Protein AF-A0A3Q0JD01-F1 (afdb_monomer_lite)

Organism: Diaphorina citri (NCBI:txid121845)

Secondary structure (DSSP, 8-state):
-EEEEEEEETTEEEEEEEEETTEEEEEE-SS---SSS---EEEEEEEETTTTEEEEEEEETTEEEEE--SSPPPGGGS--STT-----SS--TT---SS-PPPPP-S---S-EETTEEP-TTSSS-SS--SS---------EE-SS--B--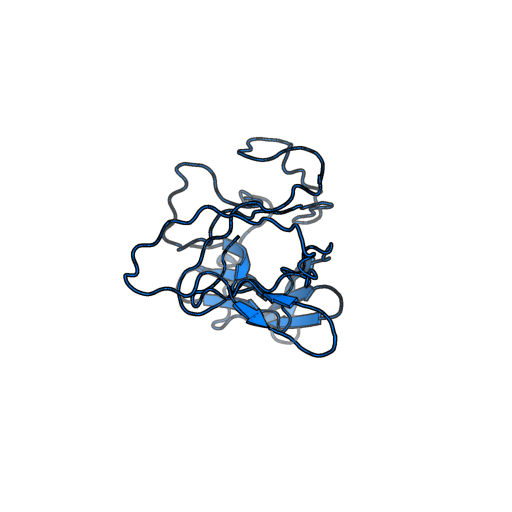------TT---------S-SS----EEE-SSSS-EEEB--SS-EE-

Radius of gyration: 21.25 Å; chains: 1; bounding box: 46×36×64 Å

Foldseek 3Di:
DWDWDWDQDPQWTKTKTFLDDQKIKIDIDPDGHPPQDDKDKDKDWDQDPVVRAIKIWIDIPPDIDIIGIPDGHDPNSHDDQVPDDDDDQDDDVPDDDPDDDDPGHDADDDQDDDPNDTDDQPPDDHDPDDPDGDPDDPQDKDFAAFDFDFDFFDADDPDDDDDHDDDDPDPDWQQWDWDDDPDGTGTTGDTGGHIDD

Sequence (197 aa):
DRYVSLVLQQGHVVFRISYGGDSSLEISTTGRYNTGNWTRLEATRYFDRKKKIERGLLKVEGESRDGAPNIPPSQDDIPDLLRAQYFLGGVSPGFTSPLSLPPSFLGCMANINVAQEAYSPTRGQYWGVQPGCSNKPLTIVGFSGDGYLELQSHTLKKKASFGFMFATHQEDALLMLSTLEGFGVSLCVTTSSRAYI

Structure (mmCIF, N/CA/C/O backbone):
data_AF-A0A3Q0JD01-F1
#
_entry.id   AF-A0A3Q0JD01-F1
#
loop_
_atom_site.group_PDB
_atom_site.id
_atom_site.type_symbol
_atom_site.label_atom_id
_atom_site.label_alt_id
_atom_site.label_comp_id
_atom_site.label_asym_id
_atom_site.label_entity_id
_atom_site.label_seq_id
_atom_site.pdbx_PDB_ins_code
_atom_site.Cartn_x
_atom_site.Cartn_y
_atom_site.Cartn_z
_atom_site.occupancy
_atom_site.B_iso_or_equiv
_atom_site.auth_seq_id
_atom_site.auth_comp_id
_atom_site.auth_asym_id
_atom_site.auth_atom_id
_atom_site.pdbx_PDB_model_num
ATOM 1 N N . ASP A 1 1 ? 6.012 -14.930 -14.708 1.00 79.88 1 ASP A N 1
ATOM 2 C CA . ASP A 1 1 ? 5.071 -13.862 -15.107 1.00 79.88 1 ASP A CA 1
ATOM 3 C C . ASP A 1 1 ? 5.624 -12.486 -14.809 1.00 79.88 1 ASP A C 1
ATOM 5 O O . ASP A 1 1 ? 6.460 -12.359 -13.925 1.00 79.88 1 ASP A O 1
ATOM 9 N N . ARG A 1 2 ? 5.182 -11.479 -15.567 1.00 90.25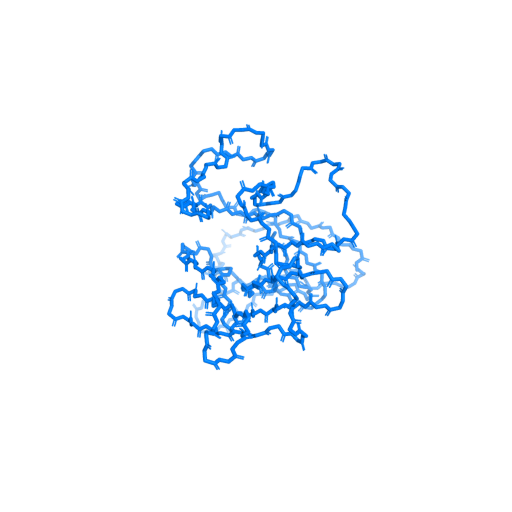 2 ARG A N 1
ATOM 10 C CA . ARG A 1 2 ? 5.605 -10.077 -15.440 1.00 90.25 2 ARG A CA 1
ATOM 11 C C . ARG A 1 2 ? 4.499 -9.285 -14.764 1.00 90.25 2 ARG A C 1
ATOM 13 O O . ARG A 1 2 ? 3.368 -9.308 -15.242 1.00 90.25 2 ARG A O 1
ATOM 20 N N . TYR A 1 3 ? 4.807 -8.600 -13.671 1.00 91.25 3 TYR A N 1
ATOM 21 C CA . TYR A 1 3 ? 3.815 -7.819 -12.936 1.00 91.25 3 TYR A CA 1
ATOM 22 C C . TYR A 1 3 ? 4.472 -6.750 -12.067 1.00 91.25 3 TYR A C 1
ATOM 24 O O . TYR A 1 3 ? 5.662 -6.806 -11.752 1.00 91.25 3 TYR A O 1
ATOM 32 N N . VAL A 1 4 ? 3.659 -5.785 -11.654 1.00 93.25 4 VAL A N 1
ATOM 33 C CA . VAL A 1 4 ? 4.009 -4.786 -10.649 1.00 93.25 4 VAL A CA 1
ATOM 34 C C . VAL A 1 4 ? 3.005 -4.909 -9.515 1.00 93.25 4 VAL A C 1
ATOM 36 O O . VAL A 1 4 ? 1.804 -4.987 -9.761 1.00 93.25 4 VAL A O 1
ATOM 39 N N . SER A 1 5 ? 3.488 -4.944 -8.279 1.00 93.00 5 SER A N 1
ATOM 40 C CA . SER A 1 5 ? 2.640 -5.027 -7.096 1.00 93.00 5 SER A CA 1
ATOM 41 C C . SER A 1 5 ? 3.091 -4.041 -6.037 1.00 93.00 5 SER A C 1
ATOM 43 O O . SER A 1 5 ? 4.284 -3.866 -5.790 1.00 93.00 5 SER A O 1
ATOM 45 N N . LEU A 1 6 ? 2.110 -3.449 -5.374 1.00 94.25 6 LEU A N 1
ATOM 46 C CA . LEU A 1 6 ? 2.299 -2.597 -4.221 1.00 94.25 6 LEU A CA 1
ATOM 47 C C . LEU A 1 6 ? 1.385 -3.122 -3.121 1.00 94.25 6 LEU A C 1
ATOM 49 O O . LEU A 1 6 ? 0.164 -3.103 -3.271 1.00 94.25 6 LEU A O 1
ATOM 53 N N . VAL A 1 7 ? 1.980 -3.654 -2.060 1.00 93.38 7 VAL A N 1
ATOM 54 C CA . VAL A 1 7 ? 1.251 -4.390 -1.025 1.00 93.38 7 VAL A CA 1
ATOM 55 C C . VAL A 1 7 ? 1.637 -3.913 0.363 1.00 93.38 7 VAL A C 1
ATOM 57 O O . VAL A 1 7 ? 2.714 -3.359 0.571 1.00 93.38 7 VAL A O 1
ATOM 60 N N . LEU A 1 8 ? 0.747 -4.151 1.321 1.00 91.44 8 LEU A N 1
ATOM 61 C CA . LEU A 1 8 ? 1.018 -3.946 2.733 1.00 91.44 8 LEU A CA 1
ATOM 62 C C . LEU A 1 8 ? 1.325 -5.306 3.364 1.00 91.44 8 LEU A C 1
ATOM 64 O O . LEU A 1 8 ? 0.455 -6.170 3.439 1.00 91.44 8 LEU A O 1
ATOM 68 N N . GLN A 1 9 ? 2.560 -5.504 3.812 1.00 89.56 9 GLN A N 1
ATOM 69 C CA . GLN A 1 9 ? 3.017 -6.749 4.419 1.00 89.56 9 GLN A CA 1
ATOM 70 C C . GLN A 1 9 ? 3.546 -6.461 5.820 1.00 89.56 9 GLN A C 1
ATOM 72 O O . GLN A 1 9 ? 4.522 -5.740 5.994 1.00 89.56 9 GLN A O 1
ATOM 77 N N . GLN A 1 10 ? 2.881 -7.012 6.841 1.00 84.44 10 GLN A N 1
ATOM 78 C CA . GLN A 1 10 ? 3.225 -6.773 8.254 1.00 84.44 10 GLN A CA 1
ATOM 79 C C . GLN A 1 10 ? 3.277 -5.272 8.617 1.00 84.44 10 GLN A C 1
ATOM 81 O O . GLN A 1 10 ? 4.088 -4.840 9.434 1.00 84.44 10 GLN A O 1
ATOM 86 N N . GLY A 1 11 ? 2.426 -4.466 7.976 1.00 87.75 11 GLY A N 1
ATOM 87 C CA . GLY A 1 11 ? 2.387 -3.011 8.132 1.00 87.75 11 GLY A CA 1
ATOM 88 C C . GLY A 1 11 ? 3.401 -2.243 7.280 1.00 87.75 11 GLY A C 1
ATOM 89 O O . GLY A 1 11 ? 3.270 -1.028 7.162 1.00 87.75 11 GLY A O 1
ATOM 90 N N . HIS A 1 12 ? 4.367 -2.915 6.655 1.00 93.56 12 HIS A N 1
ATOM 91 C CA . HIS A 1 12 ? 5.337 -2.299 5.752 1.00 93.56 12 HIS A CA 1
ATOM 92 C C . HIS A 1 12 ? 4.778 -2.217 4.335 1.00 93.56 12 HIS A C 1
ATOM 94 O O . HIS A 1 12 ? 4.104 -3.136 3.866 1.00 93.56 12 HIS A O 1
ATOM 100 N N . VAL A 1 13 ? 5.067 -1.122 3.643 1.00 95.75 13 VAL A N 1
ATOM 101 C CA . VAL A 1 13 ? 4.734 -0.978 2.228 1.00 95.75 13 VAL A CA 1
ATOM 102 C C . VAL A 1 13 ? 5.828 -1.663 1.420 1.00 95.75 13 VAL A C 1
ATOM 104 O O . VAL A 1 13 ? 6.998 -1.296 1.524 1.00 95.75 13 VAL A O 1
ATOM 107 N N . VAL A 1 14 ? 5.441 -2.636 0.600 1.00 96.12 14 VAL A N 1
ATOM 108 C CA . VAL A 1 14 ? 6.343 -3.409 -0.253 1.00 96.12 14 VAL A CA 1
ATOM 109 C C . VAL A 1 14 ? 6.000 -3.142 -1.711 1.00 96.12 14 VAL A C 1
ATOM 111 O O . VAL A 1 14 ? 4.910 -3.465 -2.186 1.00 96.12 14 VAL A O 1
ATOM 114 N N . PHE A 1 15 ? 6.948 -2.545 -2.425 1.00 97.19 15 PHE A N 1
ATOM 115 C CA . PHE A 1 15 ? 6.894 -2.333 -3.861 1.00 97.19 15 PHE A CA 1
ATOM 116 C C . PHE A 1 15 ? 7.732 -3.391 -4.569 1.00 97.19 15 PHE A C 1
ATOM 118 O O . PHE A 1 15 ? 8.932 -3.505 -4.321 1.00 97.19 15 PHE A O 1
ATOM 125 N N . ARG A 1 16 ? 7.108 -4.148 -5.470 1.00 95.44 16 ARG A N 1
ATOM 126 C CA . ARG A 1 16 ? 7.768 -5.216 -6.215 1.00 95.44 16 ARG A CA 1
ATOM 127 C C . ARG A 1 16 ? 7.474 -5.124 -7.703 1.00 95.44 16 ARG A C 1
ATOM 129 O O . ARG A 1 16 ? 6.341 -4.890 -8.118 1.00 95.44 16 ARG A O 1
ATOM 136 N N . ILE A 1 17 ? 8.507 -5.369 -8.496 1.00 95.19 17 ILE A N 1
ATOM 137 C CA . ILE A 1 17 ? 8.428 -5.555 -9.941 1.00 95.19 17 ILE A CA 1
ATOM 138 C C . ILE A 1 17 ? 8.997 -6.938 -10.237 1.00 95.19 17 ILE A C 1
ATOM 140 O O . ILE A 1 17 ? 10.148 -7.216 -9.903 1.00 95.19 17 ILE A O 1
ATOM 144 N N . SER A 1 18 ? 8.202 -7.809 -10.849 1.00 93.62 18 SER A N 1
ATOM 145 C CA . SER A 1 18 ? 8.700 -9.055 -11.424 1.00 93.62 18 SER A CA 1
ATOM 146 C C . SER A 1 18 ? 8.868 -8.875 -12.923 1.00 93.62 18 SER A C 1
ATOM 148 O O . SER A 1 18 ? 7.925 -8.491 -13.619 1.00 93.62 18 SER A O 1
ATOM 150 N N . TYR A 1 19 ? 10.072 -9.168 -13.401 1.00 94.38 19 TYR A N 1
ATOM 151 C CA . TYR A 1 19 ? 10.432 -9.119 -14.815 1.00 94.38 19 TYR A CA 1
ATOM 152 C C . TYR A 1 19 ? 10.253 -10.491 -15.494 1.00 94.38 19 TYR A C 1
ATOM 154 O O . TYR A 1 19 ? 10.476 -10.631 -16.689 1.00 94.38 19 TYR A O 1
ATOM 162 N N . GLY A 1 20 ? 9.776 -11.503 -14.759 1.00 90.19 20 GLY A N 1
ATOM 163 C CA . GLY A 1 20 ? 9.718 -12.892 -15.213 1.00 90.19 20 GLY A CA 1
ATOM 164 C C . GLY A 1 20 ? 10.964 -13.696 -14.824 1.00 90.19 20 GLY A C 1
ATOM 165 O O . GLY A 1 20 ? 12.017 -13.140 -14.512 1.00 90.19 20 GLY A O 1
ATOM 166 N N . GLY A 1 21 ? 10.819 -15.026 -14.799 1.00 88.38 21 GLY A N 1
ATOM 167 C CA . GLY A 1 21 ? 11.855 -15.928 -14.286 1.00 88.38 21 GLY A CA 1
ATOM 168 C C . GLY A 1 21 ? 12.283 -15.551 -12.864 1.00 88.38 21 GLY A C 1
ATOM 169 O O . GLY A 1 21 ? 11.435 -15.255 -12.020 1.00 88.38 21 GLY A O 1
ATOM 170 N N . ASP A 1 22 ? 13.596 -15.503 -12.641 1.00 91.06 22 ASP A N 1
ATOM 171 C CA . ASP A 1 22 ? 14.205 -15.154 -11.351 1.00 91.06 22 ASP A CA 1
ATOM 172 C C . ASP A 1 22 ? 14.518 -13.652 -11.202 1.00 91.06 22 ASP A C 1
ATOM 174 O O . ASP A 1 22 ? 15.002 -13.220 -10.153 1.00 91.06 22 ASP A O 1
ATOM 178 N N . SER A 1 23 ? 14.248 -12.834 -12.230 1.00 95.00 23 SER A N 1
ATOM 179 C CA . SER A 1 23 ? 14.520 -11.393 -12.193 1.00 95.00 23 SER A CA 1
ATOM 180 C C . SER A 1 23 ? 13.384 -10.627 -11.511 1.00 95.00 23 SER A C 1
ATOM 182 O O . SER A 1 23 ? 12.215 -10.652 -11.918 1.00 95.00 23 SER A O 1
ATOM 184 N N . SER A 1 24 ? 13.731 -9.908 -10.447 1.00 95.31 24 SER A N 1
ATOM 185 C CA . SER A 1 24 ? 12.804 -9.061 -9.706 1.00 95.31 24 SER A CA 1
ATOM 186 C C . SER A 1 24 ? 13.503 -7.916 -8.981 1.00 95.31 24 SER A C 1
ATOM 188 O O . SER A 1 24 ? 14.688 -7.969 -8.657 1.00 95.31 24 SER A O 1
ATOM 190 N N . LEU A 1 25 ?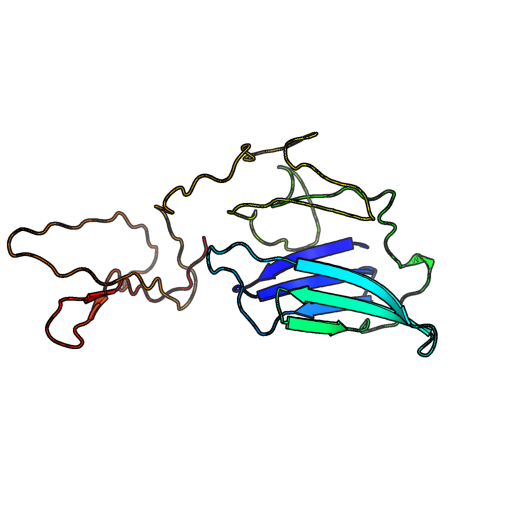 12.738 -6.862 -8.723 1.00 96.25 25 LEU A N 1
ATOM 191 C CA . LEU A 1 25 ? 13.094 -5.756 -7.847 1.00 96.25 25 LEU A CA 1
ATOM 192 C C . LEU A 1 25 ? 12.080 -5.717 -6.709 1.00 96.25 25 LEU A C 1
ATOM 194 O O . LEU A 1 25 ? 10.880 -5.749 -6.970 1.00 96.25 25 LEU A O 1
ATOM 198 N N . GLU A 1 26 ? 12.552 -5.601 -5.473 1.00 96.62 26 GLU A N 1
ATOM 199 C CA . GLU A 1 26 ? 11.707 -5.458 -4.288 1.00 96.62 26 GLU A CA 1
ATOM 200 C C . GLU A 1 26 ? 12.262 -4.352 -3.384 1.00 96.62 26 GLU A C 1
ATOM 202 O O . GLU A 1 26 ? 13.463 -4.292 -3.117 1.00 96.62 26 GLU A O 1
ATOM 207 N N . ILE A 1 27 ? 11.392 -3.443 -2.948 1.00 97.94 27 ILE A N 1
ATOM 208 C CA . ILE A 1 27 ? 11.711 -2.335 -2.048 1.00 97.94 27 ILE A CA 1
ATOM 209 C C . ILE A 1 27 ? 10.654 -2.321 -0.948 1.00 97.94 27 ILE A C 1
ATOM 211 O O . ILE A 1 27 ? 9.471 -2.148 -1.233 1.00 97.94 27 ILE A O 1
ATOM 215 N N . SER A 1 28 ? 11.080 -2.477 0.304 1.00 97.62 28 SER A N 1
ATOM 216 C CA . SER A 1 28 ? 10.207 -2.406 1.480 1.00 97.62 28 SER A CA 1
ATOM 217 C C . SER A 1 28 ? 10.536 -1.186 2.324 1.00 97.62 28 SER A C 1
ATOM 219 O O . SER A 1 28 ? 11.712 -0.863 2.508 1.00 97.62 28 SER A O 1
ATOM 221 N N . THR A 1 29 ? 9.514 -0.546 2.886 1.00 97.38 29 THR A N 1
ATOM 222 C CA . THR A 1 29 ? 9.704 0.479 3.916 1.00 97.38 29 THR A CA 1
ATOM 223 C C . THR A 1 29 ? 10.269 -0.111 5.201 1.00 97.38 29 THR A C 1
ATOM 225 O O . THR A 1 29 ? 10.045 -1.276 5.538 1.00 97.38 29 THR A O 1
ATOM 228 N N . THR A 1 30 ? 10.979 0.726 5.945 1.00 96.19 30 THR A N 1
ATOM 229 C CA . THR A 1 30 ? 11.408 0.461 7.321 1.00 96.19 30 THR A CA 1
ATOM 230 C C . THR A 1 30 ? 10.297 0.795 8.306 1.00 96.19 30 THR A C 1
ATOM 232 O O . THR A 1 30 ? 10.097 0.057 9.268 1.00 96.19 30 THR A O 1
ATOM 235 N N . GLY A 1 31 ? 9.534 1.860 8.039 1.00 93.19 31 GLY A N 1
ATOM 236 C CA . GLY A 1 31 ? 8.361 2.225 8.821 1.00 93.19 31 GLY A CA 1
ATOM 237 C C . GLY A 1 31 ? 7.151 1.335 8.533 1.00 93.19 31 GLY A C 1
ATOM 238 O O . GLY A 1 31 ? 7.039 0.724 7.462 1.00 93.19 31 GLY A O 1
ATOM 239 N N . ARG A 1 32 ? 6.226 1.298 9.499 1.00 91.75 32 ARG A N 1
ATOM 240 C CA . ARG A 1 32 ? 4.891 0.711 9.345 1.00 91.75 32 ARG A CA 1
ATOM 241 C C . ARG A 1 32 ? 3.857 1.810 9.119 1.00 91.75 32 ARG A C 1
ATOM 243 O O . ARG A 1 32 ? 3.886 2.828 9.804 1.00 91.75 32 ARG A O 1
ATOM 250 N N . TYR A 1 33 ? 2.932 1.581 8.191 1.00 90.94 33 TYR A N 1
ATOM 251 C CA . TYR A 1 33 ? 1.968 2.582 7.716 1.00 90.94 33 TYR A CA 1
ATOM 252 C C . TYR A 1 33 ? 0.502 2.149 7.860 1.00 90.94 33 TYR A C 1
ATOM 254 O O . TYR A 1 33 ? -0.406 2.843 7.415 1.00 90.94 33 TYR A O 1
ATOM 262 N N . ASN A 1 34 ? 0.233 1.038 8.547 1.00 88.62 34 ASN A N 1
ATOM 263 C CA . ASN A 1 34 ? -1.115 0.601 8.927 1.00 88.62 34 ASN A CA 1
ATOM 264 C C . ASN A 1 34 ? -1.651 1.354 10.164 1.00 88.62 34 ASN A C 1
ATOM 266 O O . ASN A 1 34 ? -2.171 0.743 11.092 1.00 88.62 34 ASN A O 1
ATOM 270 N N . THR A 1 35 ? -1.489 2.678 10.201 1.00 84.94 35 THR A N 1
ATOM 271 C CA . THR A 1 35 ? -1.778 3.519 11.381 1.00 84.94 35 THR A CA 1
ATOM 272 C C . THR A 1 35 ? -3.212 4.052 11.426 1.00 84.94 35 THR A C 1
ATOM 274 O O . THR A 1 35 ? -3.611 4.655 12.416 1.00 84.94 35 THR A O 1
ATOM 277 N N . GLY A 1 36 ? -3.982 3.872 10.349 1.00 83.75 36 GLY A N 1
ATOM 278 C CA . GLY A 1 36 ? -5.315 4.464 10.183 1.00 83.75 36 GLY A CA 1
ATOM 279 C C . GLY A 1 36 ? -5.301 5.918 9.695 1.00 83.75 36 GLY A C 1
ATOM 280 O O . GLY A 1 36 ? -6.351 6.444 9.333 1.00 83.75 36 GLY A O 1
ATOM 281 N N . ASN A 1 37 ? -4.129 6.556 9.621 1.00 88.25 37 ASN A N 1
ATOM 282 C CA . ASN A 1 37 ? -3.974 7.881 9.029 1.00 88.25 37 ASN A CA 1
ATOM 283 C C . ASN A 1 37 ? -3.808 7.798 7.506 1.00 88.25 37 ASN A C 1
ATOM 285 O O . ASN A 1 37 ? -3.260 6.831 6.969 1.00 88.25 37 ASN A O 1
ATOM 289 N N . TRP A 1 38 ? -4.230 8.855 6.808 1.00 90.88 38 TRP A N 1
ATOM 290 C CA . TRP A 1 38 ? -3.935 9.008 5.385 1.00 90.88 38 TRP A CA 1
ATOM 291 C C . TRP A 1 38 ? -2.424 9.026 5.163 1.00 90.88 38 TRP A C 1
ATOM 293 O O . TRP A 1 38 ? -1.720 9.825 5.771 1.00 90.88 38 TRP A O 1
ATOM 303 N N . THR A 1 39 ? -1.960 8.136 4.288 1.00 93.81 39 THR A N 1
ATOM 304 C CA . THR A 1 39 ? -0.549 7.984 3.928 1.00 93.81 39 THR A CA 1
ATOM 305 C C . THR A 1 39 ? -0.403 8.178 2.423 1.00 93.81 39 THR A C 1
ATOM 307 O O . THR A 1 39 ? -1.046 7.482 1.632 1.00 93.81 39 THR A O 1
ATOM 310 N N . ARG A 1 40 ? 0.436 9.126 2.013 1.00 95.88 40 ARG A N 1
ATOM 311 C CA . ARG A 1 40 ? 0.811 9.383 0.627 1.00 95.88 40 ARG A CA 1
ATOM 312 C C . ARG A 1 40 ? 1.950 8.457 0.220 1.00 95.88 40 ARG A C 1
ATOM 314 O O . ARG A 1 40 ? 3.005 8.417 0.851 1.00 95.88 40 ARG A O 1
ATOM 321 N N . LEU A 1 41 ? 1.735 7.769 -0.894 1.00 95.50 41 LEU A N 1
ATOM 322 C CA . LEU A 1 41 ? 2.653 6.789 -1.449 1.00 95.50 41 LEU A CA 1
ATOM 323 C C . LEU A 1 41 ? 2.925 7.107 -2.920 1.00 95.50 41 LEU A C 1
ATOM 325 O O . LEU A 1 41 ? 2.000 7.368 -3.687 1.00 95.50 41 LEU A O 1
ATOM 329 N N . GLU A 1 42 ? 4.195 7.062 -3.308 1.00 96.75 42 GLU A N 1
ATOM 330 C CA . GLU A 1 42 ? 4.648 7.142 -4.696 1.00 96.75 42 GLU A CA 1
ATOM 331 C C . GLU A 1 42 ? 5.615 5.985 -4.979 1.00 96.75 42 GLU A C 1
ATOM 333 O O . GLU A 1 42 ? 6.627 5.829 -4.296 1.00 96.75 42 GLU A O 1
ATOM 338 N N . ALA A 1 43 ? 5.302 5.167 -5.982 1.00 96.56 43 ALA A N 1
ATOM 339 C CA . ALA A 1 43 ? 6.161 4.085 -6.443 1.00 96.56 43 ALA A CA 1
ATOM 340 C C . ALA A 1 43 ? 6.482 4.303 -7.921 1.00 96.56 43 ALA A C 1
ATOM 342 O O . ALA A 1 43 ? 5.589 4.325 -8.769 1.00 96.56 43 ALA A O 1
ATOM 343 N N . THR A 1 44 ? 7.765 4.466 -8.221 1.00 95.12 44 THR A N 1
ATOM 344 C CA . THR A 1 44 ? 8.243 4.858 -9.545 1.00 95.12 44 THR A CA 1
ATOM 345 C C . THR A 1 44 ? 9.326 3.895 -10.000 1.00 95.12 44 THR A C 1
ATOM 347 O O . THR A 1 44 ? 10.196 3.509 -9.222 1.00 95.12 44 THR A O 1
ATOM 350 N N . ARG A 1 45 ? 9.306 3.528 -11.281 1.00 93.00 45 ARG A N 1
ATOM 351 C CA . ARG A 1 45 ? 10.440 2.880 -11.949 1.00 93.00 45 ARG A CA 1
ATOM 352 C C . ARG A 1 45 ? 11.117 3.862 -12.894 1.00 93.00 45 ARG A C 1
ATOM 354 O O . ARG A 1 45 ? 10.443 4.723 -13.460 1.00 93.00 45 ARG A O 1
ATOM 361 N N . TYR A 1 46 ? 12.422 3.734 -13.072 1.00 92.88 46 TYR A N 1
ATOM 362 C CA . TYR A 1 46 ? 13.183 4.573 -13.986 1.00 92.88 46 TYR A CA 1
ATOM 363 C C . TYR A 1 46 ? 14.470 3.885 -14.443 1.00 92.88 46 TYR A C 1
ATOM 365 O O . TYR A 1 46 ? 15.129 3.186 -13.674 1.00 92.88 46 TYR A O 1
ATOM 373 N N . PHE A 1 47 ? 14.884 4.177 -15.674 1.00 92.50 47 PHE A N 1
ATOM 374 C CA . PHE A 1 47 ? 16.154 3.704 -16.209 1.00 92.50 47 PHE A CA 1
ATOM 375 C C . PHE A 1 47 ? 17.314 4.608 -15.765 1.00 92.50 47 PHE A C 1
ATOM 377 O O . PHE A 1 47 ? 17.397 5.782 -16.147 1.00 92.50 47 PHE A O 1
ATOM 384 N N . ASP A 1 48 ? 18.249 4.071 -14.982 1.00 92.44 48 ASP A N 1
ATOM 385 C CA . ASP A 1 48 ? 19.479 4.767 -14.606 1.00 92.44 48 ASP A CA 1
ATOM 386 C C . ASP A 1 48 ? 20.476 4.700 -15.767 1.00 92.44 48 ASP A C 1
ATOM 388 O O . ASP A 1 48 ? 21.197 3.719 -15.946 1.00 92.44 48 ASP A O 1
ATOM 392 N N . ARG A 1 49 ? 20.543 5.775 -16.561 1.00 91.00 49 ARG A N 1
ATOM 393 C CA . ARG A 1 49 ? 21.425 5.859 -17.739 1.00 91.00 49 ARG A CA 1
ATOM 394 C C . ARG A 1 49 ? 22.909 5.689 -17.413 1.00 91.00 49 ARG A C 1
ATOM 396 O O . ARG A 1 49 ? 23.656 5.235 -18.276 1.00 91.00 49 ARG A O 1
ATOM 403 N N . LYS A 1 50 ? 23.351 6.061 -16.204 1.00 91.38 50 LYS A N 1
ATOM 404 C CA . LYS A 1 50 ? 24.764 5.946 -15.807 1.00 91.38 50 LYS A CA 1
ATOM 405 C C . LYS A 1 50 ? 25.119 4.495 -15.518 1.00 91.38 50 LYS A C 1
ATOM 407 O O . LYS A 1 50 ? 26.159 4.021 -15.961 1.00 91.38 50 LYS A O 1
ATOM 412 N N . LYS A 1 51 ? 24.241 3.796 -14.796 1.00 88.75 51 LYS A N 1
ATOM 413 C CA . LYS A 1 51 ? 24.416 2.381 -14.439 1.00 88.75 51 LYS A CA 1
ATOM 414 C C . LYS A 1 51 ? 23.897 1.413 -15.506 1.00 88.75 51 LYS A C 1
ATOM 416 O O . LYS A 1 51 ? 24.157 0.221 -15.401 1.00 88.75 51 LYS A O 1
ATOM 421 N N . LYS A 1 52 ? 23.194 1.928 -16.521 1.00 89.25 52 LYS A N 1
ATOM 422 C CA . LYS A 1 52 ? 22.532 1.175 -17.597 1.00 89.25 52 LYS A CA 1
ATOM 423 C C . LYS A 1 52 ? 21.626 0.062 -17.057 1.00 89.25 52 LYS A C 1
ATOM 425 O O . LYS A 1 52 ? 21.647 -1.054 -17.562 1.00 89.25 52 LYS A O 1
ATOM 430 N N . ILE A 1 53 ? 20.861 0.369 -16.011 1.00 91.06 53 ILE A N 1
ATOM 431 C CA . ILE A 1 53 ? 19.987 -0.595 -15.339 1.00 91.06 53 ILE A CA 1
ATOM 432 C C . ILE A 1 53 ? 18.656 0.058 -14.969 1.00 91.06 53 ILE A C 1
ATOM 434 O O . ILE A 1 53 ? 18.613 1.234 -14.601 1.00 91.06 53 ILE A O 1
ATOM 438 N N . GLU A 1 54 ? 17.576 -0.714 -15.050 1.00 92.25 54 GLU A N 1
ATOM 439 C CA . GLU A 1 54 ? 16.287 -0.339 -14.470 1.00 92.25 54 GLU A CA 1
ATOM 440 C C . GLU A 1 54 ? 16.388 -0.236 -12.950 1.00 92.25 54 GLU A C 1
ATOM 442 O O . GLU A 1 54 ? 17.075 -1.025 -12.300 1.00 92.25 54 GLU A O 1
ATOM 447 N N . ARG A 1 55 ? 15.714 0.751 -12.367 1.00 95.19 55 ARG A N 1
ATOM 448 C CA . ARG A 1 55 ? 15.689 0.992 -10.923 1.00 95.19 55 ARG A CA 1
ATOM 449 C C . ARG A 1 55 ? 14.284 1.340 -10.465 1.00 95.19 55 ARG A C 1
ATOM 451 O O . ARG A 1 55 ? 13.441 1.782 -11.240 1.00 95.19 55 ARG A O 1
ATOM 458 N N . GLY A 1 56 ? 14.048 1.136 -9.179 1.00 96.56 56 GLY A N 1
ATOM 459 C CA . GLY A 1 56 ? 12.803 1.471 -8.503 1.00 96.56 56 GLY A CA 1
ATOM 460 C C . GLY A 1 56 ? 13.047 2.512 -7.422 1.00 96.56 56 GLY A C 1
ATOM 461 O O . GLY A 1 56 ? 14.135 2.577 -6.850 1.00 96.56 56 GLY A O 1
ATOM 462 N N . LEU A 1 57 ? 12.026 3.307 -7.140 1.00 97.50 57 LEU A N 1
ATOM 463 C CA . LEU A 1 57 ? 11.989 4.289 -6.070 1.00 97.50 57 LEU A CA 1
ATOM 464 C C . LEU A 1 57 ? 10.631 4.194 -5.380 1.00 97.50 57 LEU A C 1
ATOM 466 O O . LEU A 1 57 ? 9.598 4.367 -6.024 1.00 97.50 57 LEU A O 1
ATOM 470 N N . LEU A 1 58 ? 10.648 3.932 -4.079 1.00 98.19 58 LEU A N 1
ATOM 471 C CA . LEU A 1 58 ? 9.473 3.953 -3.221 1.00 98.19 58 LEU A CA 1
ATOM 472 C C . LEU A 1 58 ? 9.586 5.142 -2.271 1.00 98.19 58 LEU A C 1
ATOM 474 O O . LEU A 1 58 ? 10.563 5.247 -1.528 1.00 98.19 58 LEU A O 1
ATOM 478 N N . LYS A 1 59 ? 8.584 6.019 -2.286 1.00 97.88 59 LYS A N 1
ATOM 479 C CA . LYS A 1 59 ? 8.430 7.106 -1.322 1.00 97.88 59 LYS A CA 1
ATOM 480 C C . LYS A 1 59 ? 7.135 6.926 -0.553 1.00 97.88 59 LYS A C 1
ATOM 482 O O . LYS A 1 59 ? 6.073 6.785 -1.160 1.00 97.88 59 LYS A O 1
ATOM 487 N N . VAL A 1 60 ? 7.225 6.958 0.768 1.00 97.06 60 VAL A N 1
ATOM 488 C CA . VAL A 1 60 ? 6.070 6.885 1.662 1.00 97.06 60 VAL A CA 1
ATOM 489 C C . VAL A 1 60 ? 6.237 7.959 2.725 1.00 97.06 60 VAL A C 1
ATOM 491 O O . VAL A 1 60 ? 7.110 7.862 3.588 1.00 97.06 60 VAL A O 1
ATOM 494 N N . GLU A 1 61 ? 5.418 9.006 2.641 1.00 93.31 61 GLU A N 1
ATOM 495 C CA . GLU A 1 61 ? 5.570 10.218 3.456 1.00 93.31 61 GLU A CA 1
ATOM 496 C C . GLU A 1 61 ? 6.992 10.811 3.368 1.00 93.31 61 GLU A C 1
ATOM 498 O O . GLU A 1 61 ? 7.390 11.316 2.317 1.00 93.31 61 GLU A O 1
ATOM 503 N N . GLY A 1 62 ? 7.760 10.756 4.462 1.00 90.56 62 GLY A N 1
ATOM 504 C CA . GLY A 1 62 ? 9.150 11.212 4.537 1.00 90.56 62 GLY A CA 1
ATOM 505 C C . GLY A 1 62 ? 10.195 10.122 4.278 1.00 90.56 62 GLY A C 1
ATOM 506 O O . GLY A 1 62 ? 11.386 10.426 4.238 1.00 90.56 62 GLY A O 1
ATOM 507 N N . GLU A 1 63 ? 9.787 8.861 4.110 1.00 96.00 63 GLU A N 1
ATOM 508 C CA . GLU A 1 63 ? 10.696 7.760 3.787 1.00 96.00 63 GLU A CA 1
ATOM 509 C C . GLU A 1 63 ? 10.881 7.660 2.268 1.00 96.00 63 GLU A C 1
ATOM 511 O O . GLU A 1 63 ? 9.909 7.659 1.515 1.00 96.00 63 GLU A O 1
ATOM 516 N N . SER A 1 64 ? 12.129 7.549 1.807 1.00 97.50 64 SER A N 1
ATOM 517 C CA . SER A 1 64 ? 12.469 7.353 0.395 1.00 97.50 64 SER A CA 1
ATOM 518 C C . SER A 1 64 ? 13.520 6.258 0.267 1.00 97.50 64 SER A C 1
ATOM 520 O O . SER A 1 64 ? 14.586 6.353 0.875 1.00 97.50 64 SER A O 1
ATOM 522 N N . ARG A 1 65 ? 13.241 5.235 -0.543 1.00 97.69 65 ARG A N 1
ATOM 523 C CA . ARG A 1 65 ? 14.139 4.096 -0.768 1.00 97.69 65 ARG A CA 1
ATOM 524 C C . ARG A 1 65 ? 14.261 3.767 -2.244 1.00 97.69 65 ARG A C 1
ATOM 526 O O . ARG A 1 65 ? 13.253 3.590 -2.926 1.00 97.69 65 ARG A O 1
ATOM 533 N N . ASP A 1 66 ? 15.492 3.640 -2.722 1.00 96.12 66 ASP A N 1
ATOM 534 C CA . ASP A 1 66 ? 15.792 3.152 -4.061 1.00 96.12 66 ASP A CA 1
ATOM 535 C C . ASP A 1 66 ? 16.181 1.670 -4.051 1.00 96.12 66 ASP A C 1
ATOM 537 O O . ASP A 1 66 ? 16.698 1.135 -3.071 1.00 96.12 66 ASP A O 1
ATOM 541 N N . GLY A 1 67 ? 15.930 0.999 -5.170 1.00 95.38 67 GLY A N 1
ATOM 542 C CA . GLY A 1 67 ? 16.255 -0.407 -5.370 1.00 95.38 67 GLY A CA 1
ATOM 543 C C . GLY A 1 67 ? 16.717 -0.674 -6.793 1.00 95.38 67 GLY A C 1
ATOM 544 O O . GLY A 1 67 ? 16.471 0.111 -7.713 1.00 95.38 67 GLY A O 1
ATOM 545 N N . ALA A 1 68 ? 17.411 -1.790 -6.970 1.00 96.00 68 ALA A N 1
ATOM 546 C CA . ALA A 1 68 ? 17.780 -2.324 -8.272 1.00 96.00 68 ALA A CA 1
ATOM 547 C C . ALA A 1 68 ? 17.305 -3.784 -8.368 1.00 96.00 68 ALA A C 1
ATOM 549 O O . ALA A 1 68 ? 17.144 -4.432 -7.331 1.00 96.00 68 ALA A O 1
ATOM 550 N N . PRO A 1 69 ? 17.064 -4.299 -9.581 1.00 96.19 69 PRO A N 1
ATOM 551 C CA . PRO A 1 69 ? 16.780 -5.707 -9.794 1.00 96.19 69 PRO A CA 1
ATOM 552 C C . PRO A 1 69 ? 17.931 -6.582 -9.293 1.00 96.19 69 PRO A C 1
ATOM 554 O O . PRO A 1 69 ? 19.097 -6.203 -9.415 1.00 96.19 69 PRO A O 1
ATOM 557 N N . ASN A 1 70 ? 17.611 -7.768 -8.779 1.00 94.88 70 ASN A N 1
ATOM 558 C CA . ASN A 1 70 ? 18.608 -8.787 -8.437 1.00 94.88 70 ASN A CA 1
ATOM 559 C C . ASN A 1 70 ? 19.392 -9.270 -9.674 1.00 94.88 70 ASN A C 1
ATOM 561 O O . ASN A 1 70 ? 20.582 -9.559 -9.586 1.00 94.88 70 ASN A O 1
ATOM 565 N N . ILE A 1 71 ? 18.725 -9.321 -10.827 1.00 94.25 71 ILE A N 1
ATOM 566 C C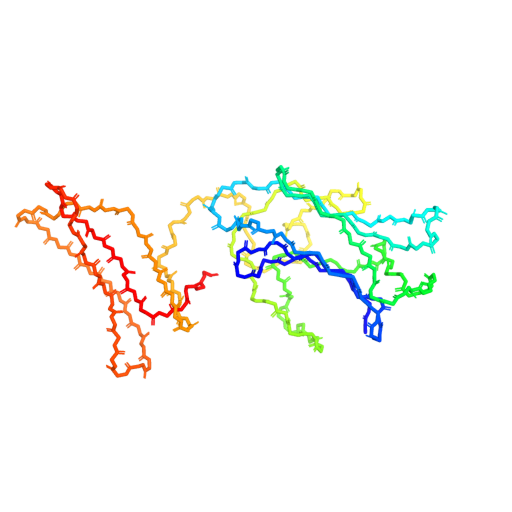A . ILE A 1 71 ? 19.271 -9.673 -12.136 1.00 94.25 71 ILE A CA 1
ATOM 567 C C . ILE A 1 71 ? 18.797 -8.597 -13.120 1.00 94.25 71 ILE A C 1
ATOM 569 O O . ILE A 1 71 ? 17.583 -8.386 -13.210 1.00 94.25 71 ILE A O 1
ATOM 573 N N . PRO A 1 72 ? 19.696 -7.909 -13.852 1.00 92.62 72 PRO A N 1
ATOM 574 C CA . PRO A 1 72 ? 19.305 -6.895 -14.828 1.00 92.62 72 PRO A CA 1
ATOM 575 C C . PRO A 1 72 ? 18.345 -7.470 -15.886 1.00 92.62 72 PRO A C 1
ATOM 577 O O . PRO A 1 72 ? 18.720 -8.424 -16.569 1.00 92.62 72 PRO A O 1
ATOM 580 N N . PRO A 1 73 ? 17.125 -6.922 -16.029 1.00 92.50 73 PRO A N 1
ATOM 581 C CA . PRO A 1 73 ? 16.171 -7.386 -17.029 1.00 92.50 73 PRO A CA 1
ATOM 582 C C . PRO A 1 73 ? 16.559 -6.904 -18.431 1.00 92.50 73 PRO A C 1
ATOM 584 O O . PRO A 1 73 ? 17.190 -5.852 -18.586 1.00 92.50 73 PRO A O 1
ATOM 587 N N . SER A 1 74 ? 16.144 -7.642 -19.461 1.00 90.81 74 SER A N 1
ATOM 588 C CA . SER A 1 74 ? 16.158 -7.136 -20.834 1.00 90.81 74 SER A CA 1
ATOM 589 C C . SER A 1 74 ? 15.004 -6.152 -21.059 1.00 90.81 74 SER A C 1
ATOM 591 O O . SER A 1 74 ? 14.087 -6.043 -20.244 1.00 90.81 74 SER A O 1
ATOM 593 N N . GLN A 1 75 ? 15.028 -5.421 -22.176 1.00 87.62 75 GLN A N 1
ATOM 594 C CA . GLN A 1 75 ? 13.973 -4.455 -22.493 1.00 87.62 75 GLN A CA 1
ATOM 595 C C . GLN A 1 75 ? 12.591 -5.117 -22.633 1.00 87.62 75 GLN A C 1
ATOM 597 O O . GLN A 1 75 ? 11.596 -4.531 -22.212 1.00 87.62 75 GLN A O 1
ATOM 602 N N . ASP A 1 76 ? 12.534 -6.342 -23.160 1.00 90.06 76 ASP A N 1
ATOM 603 C CA . ASP A 1 76 ? 11.281 -7.079 -23.363 1.00 90.06 76 ASP A CA 1
ATOM 604 C C . ASP A 1 76 ? 10.717 -7.657 -22.053 1.00 90.06 76 ASP A C 1
ATOM 606 O O . ASP A 1 76 ? 9.522 -7.953 -21.951 1.00 90.06 76 ASP A O 1
ATOM 610 N N . ASP A 1 77 ? 11.550 -7.774 -21.019 1.00 91.69 77 ASP A N 1
ATOM 611 C CA . ASP A 1 77 ? 11.138 -8.247 -19.695 1.00 91.69 77 ASP A CA 1
ATOM 612 C C . ASP A 1 77 ? 10.422 -7.153 -18.884 1.00 91.69 77 ASP A C 1
ATOM 614 O O . ASP A 1 77 ? 9.712 -7.440 -17.916 1.00 91.69 77 ASP A O 1
ATOM 618 N N . ILE A 1 78 ? 10.575 -5.884 -19.279 1.00 91.12 78 ILE A N 1
ATOM 619 C CA . ILE A 1 78 ? 9.985 -4.731 -18.595 1.00 91.12 78 ILE A CA 1
ATOM 620 C C . ILE A 1 78 ? 8.455 -4.748 -18.782 1.00 91.12 78 ILE A C 1
ATOM 622 O O . ILE A 1 78 ? 7.976 -4.651 -19.912 1.00 91.12 78 ILE A O 1
ATOM 626 N N . PRO A 1 79 ? 7.648 -4.804 -17.699 1.00 90.94 79 PRO A N 1
ATOM 627 C CA . PRO A 1 79 ? 6.190 -4.823 -17.826 1.00 90.94 79 PRO A CA 1
ATOM 628 C C . PRO A 1 79 ? 5.652 -3.565 -18.527 1.00 90.94 79 PRO A C 1
ATOM 630 O O . PRO A 1 79 ? 5.990 -2.448 -18.126 1.00 90.94 79 PRO A O 1
ATOM 633 N N . ASP A 1 80 ? 4.796 -3.713 -19.537 1.00 89.00 80 ASP A N 1
ATOM 634 C CA . ASP A 1 80 ? 4.102 -2.583 -20.166 1.00 89.00 80 ASP A CA 1
ATOM 635 C C . ASP A 1 80 ? 2.869 -2.197 -19.340 1.00 89.00 80 ASP A C 1
ATOM 637 O O . ASP A 1 80 ? 1.891 -2.940 -19.276 1.00 89.00 80 ASP A O 1
ATOM 641 N N . LEU A 1 81 ? 2.920 -1.028 -18.699 1.00 86.25 81 LEU A N 1
ATOM 642 C CA . LEU A 1 81 ? 1.821 -0.526 -17.877 1.00 86.25 81 LEU A CA 1
ATOM 643 C C . LEU A 1 81 ? 0.671 0.024 -18.735 1.00 86.25 81 LEU A C 1
ATOM 645 O O . LEU A 1 81 ? -0.483 -0.061 -18.334 1.00 86.25 81 LEU A O 1
ATOM 649 N N . LEU A 1 82 ? 0.922 0.525 -19.946 1.00 84.50 82 LEU A N 1
ATOM 650 C CA . LEU A 1 82 ? -0.130 1.156 -20.758 1.00 84.50 82 LEU A CA 1
ATOM 651 C C . LEU A 1 82 ? -1.206 0.163 -21.216 1.00 84.50 82 LEU A C 1
ATOM 653 O O . LEU A 1 82 ? -2.334 0.553 -21.502 1.00 84.50 82 LEU A O 1
ATOM 657 N N . ARG A 1 83 ? -0.862 -1.126 -21.287 1.00 83.25 83 ARG A N 1
ATOM 658 C CA . ARG A 1 83 ? -1.755 -2.208 -21.729 1.00 83.25 83 ARG A CA 1
ATOM 659 C C . ARG A 1 83 ? -2.081 -3.196 -20.608 1.00 83.25 83 ARG A C 1
ATOM 661 O O . ARG A 1 83 ? -2.659 -4.249 -20.873 1.00 83.25 83 ARG A O 1
ATOM 668 N N . ALA A 1 84 ? -1.682 -2.885 -19.375 1.00 86.44 84 ALA A N 1
ATOM 669 C CA . ALA A 1 84 ? -1.878 -3.753 -18.225 1.00 86.44 84 ALA A CA 1
ATOM 670 C C . ALA A 1 84 ? -3.311 -3.678 -17.684 1.00 86.44 84 ALA A C 1
ATOM 672 O O . ALA A 1 84 ? -3.986 -2.653 -17.772 1.00 86.44 84 ALA A O 1
ATOM 673 N N . GLN A 1 85 ? -3.749 -4.770 -17.059 1.00 86.94 85 GLN A N 1
ATOM 674 C CA . GLN A 1 85 ? -4.937 -4.766 -16.216 1.00 86.94 85 GLN A CA 1
ATOM 675 C C . GLN A 1 85 ? -4.545 -4.381 -14.788 1.00 86.94 85 GLN A C 1
ATOM 677 O O . GLN A 1 85 ? -3.608 -4.942 -14.218 1.00 86.94 85 GLN A O 1
ATOM 682 N N . TYR A 1 86 ? -5.287 -3.442 -14.208 1.00 87.81 86 TYR A N 1
ATOM 683 C CA . TYR A 1 86 ? -5.043 -2.944 -12.861 1.00 87.81 86 TYR A CA 1
ATOM 684 C C . TYR A 1 86 ? -6.050 -3.509 -11.869 1.00 87.81 86 TYR A C 1
ATOM 686 O O . TYR A 1 86 ? -7.255 -3.517 -12.117 1.00 87.81 86 TYR A O 1
ATOM 694 N N . PHE A 1 87 ? -5.537 -3.926 -10.717 1.00 89.06 87 PHE A N 1
ATOM 695 C CA . PHE A 1 87 ? -6.318 -4.412 -9.591 1.00 89.06 87 PHE A CA 1
ATOM 696 C C . PHE A 1 87 ? -6.027 -3.522 -8.386 1.00 89.06 87 PHE A C 1
ATOM 698 O O . PHE A 1 87 ? -4.868 -3.302 -8.035 1.00 89.06 87 PHE A O 1
ATOM 705 N N . LEU A 1 88 ? -7.077 -2.974 -7.779 1.00 90.50 88 LEU A N 1
ATOM 706 C CA . LEU A 1 88 ? -6.972 -2.039 -6.664 1.00 90.50 88 LEU A CA 1
ATOM 707 C C . LEU A 1 88 ? -7.656 -2.642 -5.445 1.00 90.50 88 LEU A C 1
ATOM 709 O O . LEU A 1 88 ? -8.816 -3.034 -5.506 1.00 90.50 88 LEU A O 1
ATOM 713 N N . GLY A 1 89 ? -6.927 -2.704 -4.334 1.00 89.81 89 GLY A N 1
ATOM 714 C CA . GLY A 1 89 ? -7.442 -3.212 -3.064 1.00 89.81 89 GLY A CA 1
ATOM 715 C C . GLY A 1 89 ? -7.715 -4.718 -3.016 1.00 89.81 89 GLY A C 1
ATOM 716 O O . GLY A 1 89 ? -8.257 -5.200 -2.032 1.00 89.81 89 GLY A O 1
ATOM 717 N N . GLY A 1 90 ? -7.338 -5.474 -4.040 1.00 89.19 90 GLY A N 1
ATOM 718 C CA . GLY A 1 90 ? -7.547 -6.916 -4.111 1.00 89.19 90 GLY A CA 1
ATOM 719 C C . GLY A 1 90 ? -7.765 -7.362 -5.549 1.00 89.19 90 GLY A C 1
ATOM 720 O O . GLY A 1 90 ? -7.722 -6.548 -6.470 1.00 89.19 90 GLY A O 1
ATOM 721 N N . VAL A 1 91 ? -8.002 -8.656 -5.740 1.00 87.31 91 VAL A N 1
ATOM 722 C CA . VAL A 1 91 ? -8.279 -9.266 -7.049 1.00 87.31 91 VAL A CA 1
ATOM 723 C C . VAL A 1 91 ? -9.720 -9.765 -7.133 1.00 87.31 91 VAL A C 1
ATOM 725 O O . VAL A 1 91 ? -10.368 -9.991 -6.111 1.00 87.31 91 VAL A O 1
ATOM 728 N N . SER A 1 92 ? -10.244 -9.914 -8.351 1.00 83.31 92 SER A N 1
ATOM 729 C CA . SER A 1 92 ? -11.626 -10.353 -8.571 1.00 83.31 92 SER A CA 1
ATOM 730 C C . SER A 1 92 ? -11.858 -11.795 -8.096 1.00 83.31 92 SER A C 1
ATOM 732 O O . SER A 1 92 ? -10.945 -12.621 -8.188 1.00 83.31 92 SER A O 1
ATOM 734 N N . PRO A 1 93 ? -13.088 -12.149 -7.675 1.00 78.44 93 PRO A N 1
ATOM 735 C CA . PRO A 1 93 ? -13.458 -13.543 -7.443 1.00 78.44 93 PRO A CA 1
ATOM 736 C C . PRO A 1 93 ? -13.149 -14.399 -8.681 1.00 78.44 93 PRO A C 1
ATOM 738 O O . PRO A 1 93 ? -13.524 -14.036 -9.794 1.00 78.44 93 PRO A O 1
ATOM 741 N N . GLY A 1 94 ? -12.435 -15.511 -8.500 1.00 76.81 94 GLY A N 1
ATOM 742 C CA . GLY A 1 94 ? -12.001 -16.380 -9.603 1.00 76.81 94 GLY A CA 1
ATOM 743 C C . GLY A 1 94 ? -10.681 -15.978 -10.270 1.00 76.81 94 GLY A C 1
ATOM 744 O O . GLY A 1 94 ? -10.256 -16.649 -11.206 1.00 76.81 94 GLY A O 1
ATOM 745 N N . PHE A 1 95 ? -10.004 -14.929 -9.793 1.00 83.31 95 PHE A N 1
ATOM 746 C CA . PHE A 1 95 ? -8.635 -14.645 -10.212 1.00 83.31 95 PHE A CA 1
ATOM 747 C C . PHE A 1 95 ? -7.705 -15.771 -9.748 1.00 83.31 95 PHE A C 1
ATOM 749 O O . PHE A 1 95 ? -7.447 -15.940 -8.557 1.00 83.31 95 PHE A O 1
ATOM 756 N N . THR A 1 96 ? -7.199 -16.544 -10.701 1.00 75.25 96 THR A N 1
ATOM 757 C CA . THR A 1 96 ? -6.193 -17.575 -10.461 1.00 75.25 96 THR A CA 1
ATOM 758 C C . THR A 1 96 ? -4.830 -17.025 -10.837 1.00 75.25 96 THR A C 1
ATOM 760 O O . THR A 1 96 ? -4.592 -16.698 -11.999 1.00 75.25 96 THR A O 1
ATOM 763 N N . SER A 1 97 ? -3.927 -16.947 -9.868 1.00 74.06 97 SER A N 1
ATOM 764 C CA . SER A 1 97 ? -2.530 -16.610 -10.114 1.00 74.06 97 SER A CA 1
ATOM 765 C C . SER A 1 97 ? -1.633 -17.628 -9.426 1.00 74.06 97 SER A C 1
ATOM 767 O O . SER A 1 97 ? -1.967 -18.071 -8.325 1.00 74.06 97 SER A O 1
ATOM 769 N N . PRO A 1 98 ? -0.489 -17.990 -10.033 1.00 66.31 98 PRO A N 1
ATOM 770 C CA . PRO A 1 98 ? 0.527 -18.786 -9.351 1.00 66.31 98 PRO A CA 1
ATOM 771 C C . PRO A 1 98 ? 1.161 -18.033 -8.168 1.00 66.31 98 PRO A C 1
ATOM 773 O O . PRO A 1 98 ? 1.900 -18.621 -7.383 1.00 66.31 98 PRO A O 1
ATOM 776 N N . LEU A 1 99 ? 0.897 -16.730 -8.034 1.00 71.75 99 LEU A N 1
ATOM 777 C CA . LEU A 1 99 ? 1.429 -15.886 -6.974 1.00 71.75 99 LEU A CA 1
ATOM 778 C C . LEU A 1 99 ? 0.535 -15.945 -5.735 1.00 71.75 99 LEU A C 1
ATOM 780 O O . LEU A 1 99 ? -0.670 -15.704 -5.810 1.00 71.75 99 LEU A O 1
ATOM 784 N N . SER A 1 100 ? 1.154 -16.171 -4.576 1.00 72.88 100 SER A N 1
ATOM 785 C CA . SER A 1 100 ? 0.508 -15.976 -3.279 1.00 72.88 100 SER A CA 1
ATOM 786 C C . SER A 1 100 ? 0.265 -14.481 -3.057 1.00 72.88 100 SER A C 1
ATOM 788 O O . SER A 1 100 ? 1.170 -13.753 -2.648 1.00 72.88 100 SER A O 1
ATOM 790 N N . LEU A 1 101 ? -0.944 -14.012 -3.360 1.00 76.38 101 LEU A N 1
ATOM 791 C CA . LEU A 1 101 ? -1.345 -12.629 -3.121 1.00 76.38 101 LEU A CA 1
ATOM 792 C C . LEU A 1 101 ? -1.756 -12.419 -1.655 1.00 76.38 101 LEU A C 1
ATOM 794 O O . LEU A 1 101 ? -2.300 -13.338 -1.037 1.00 76.38 101 LEU A O 1
ATOM 798 N N . PRO A 1 102 ? -1.518 -11.223 -1.085 1.00 79.88 102 PRO A N 1
ATOM 799 C CA . PRO A 1 102 ? -2.068 -10.888 0.220 1.00 79.88 102 PRO A CA 1
ATOM 800 C C . PRO A 1 102 ? -3.607 -10.850 0.169 1.00 79.88 102 PRO A C 1
ATOM 802 O O . PRO A 1 102 ? -4.186 -10.723 -0.917 1.00 79.88 102 PRO A O 1
ATOM 805 N N . PRO A 1 103 ? -4.276 -10.915 1.334 1.00 81.50 103 PRO A N 1
ATOM 806 C CA . PRO A 1 103 ? -5.710 -10.668 1.429 1.00 81.50 103 PRO A CA 1
ATOM 807 C C . PRO A 1 103 ? -6.106 -9.320 0.813 1.00 81.50 103 PRO A C 1
ATOM 809 O O . PRO A 1 103 ? -5.292 -8.395 0.721 1.00 81.50 103 PRO A O 1
ATOM 812 N N . SER A 1 104 ? -7.376 -9.200 0.421 1.00 86.38 104 SER A N 1
ATOM 813 C CA . SER A 1 104 ? -7.937 -7.932 -0.048 1.00 86.38 104 SER A CA 1
ATOM 814 C C . SER A 1 104 ? -7.748 -6.833 0.999 1.00 86.38 104 SER A C 1
ATOM 816 O O . SER A 1 104 ? -7.937 -7.046 2.193 1.00 86.38 104 SER A O 1
ATOM 818 N N . PHE A 1 105 ? -7.379 -5.644 0.538 1.00 88.62 105 PHE A N 1
ATOM 819 C CA . PHE A 1 105 ? -7.119 -4.484 1.373 1.00 88.62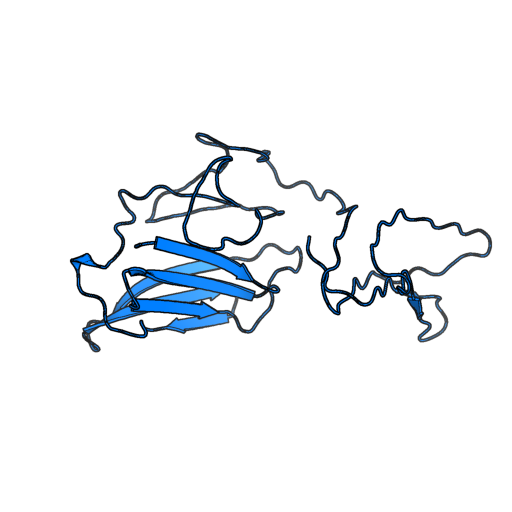 105 PHE A CA 1
ATOM 820 C C . PHE A 1 105 ? -8.409 -3.963 2.007 1.00 88.62 105 PHE A C 1
ATOM 822 O O . PHE A 1 105 ? -9.351 -3.576 1.309 1.00 88.62 105 PHE A O 1
ATOM 829 N N . LEU A 1 106 ? -8.407 -3.873 3.334 1.00 86.19 106 LEU A N 1
ATOM 830 C CA . LEU A 1 106 ? -9.462 -3.232 4.106 1.00 86.19 106 LEU A CA 1
ATOM 831 C C . LEU A 1 106 ? -9.005 -1.844 4.544 1.00 86.19 106 LEU A C 1
ATOM 833 O O . LEU A 1 106 ? -8.215 -1.682 5.470 1.00 86.19 106 LEU A O 1
ATOM 837 N N . GLY A 1 107 ? -9.516 -0.823 3.870 1.00 86.75 107 GLY A N 1
ATOM 838 C CA . GLY A 1 107 ? -9.193 0.555 4.197 1.00 86.75 107 GLY A CA 1
ATOM 839 C C . GLY A 1 107 ? -9.717 1.532 3.162 1.00 86.75 107 GLY A C 1
ATOM 840 O O . GLY A 1 107 ? -10.531 1.194 2.302 1.00 86.75 107 GLY A O 1
ATOM 841 N N . CYS A 1 108 ? -9.225 2.761 3.250 1.00 89.50 108 CYS A N 1
ATOM 842 C CA . CYS A 1 108 ? -9.590 3.831 2.337 1.00 89.50 108 CYS A CA 1
ATOM 843 C C . CYS A 1 108 ? -8.457 4.124 1.356 1.00 89.50 108 CYS A C 1
ATOM 845 O O . CYS A 1 108 ? -7.281 4.076 1.708 1.00 89.50 108 CYS A O 1
ATOM 847 N N . MET A 1 109 ? -8.826 4.463 0.122 1.00 91.19 109 MET A N 1
ATOM 848 C CA . MET A 1 109 ? -7.907 4.916 -0.919 1.00 91.19 109 MET A CA 1
ATOM 849 C C . MET A 1 109 ? -8.510 6.121 -1.637 1.00 91.19 109 MET A C 1
ATOM 851 O O . MET A 1 109 ? -9.722 6.195 -1.840 1.00 91.19 109 MET A O 1
ATOM 855 N N . ALA A 1 110 ? -7.663 7.066 -2.030 1.00 92.00 110 ALA A N 1
ATOM 856 C CA . ALA A 1 110 ? -8.054 8.259 -2.770 1.00 92.00 110 ALA A CA 1
ATOM 857 C C . ALA A 1 110 ? -6.895 8.727 -3.658 1.00 92.00 110 ALA A C 1
ATOM 859 O O . ALA A 1 110 ? -5.749 8.348 -3.430 1.00 92.00 110 ALA A O 1
ATOM 860 N N . ASN A 1 111 ? -7.199 9.574 -4.646 1.00 92.38 111 ASN A N 1
ATOM 861 C CA . ASN A 1 111 ? -6.209 10.210 -5.528 1.00 92.38 111 ASN A CA 1
ATOM 862 C C . ASN A 1 111 ? -5.274 9.214 -6.235 1.00 92.38 111 ASN A C 1
ATOM 864 O O . ASN A 1 111 ? -4.073 9.450 -6.360 1.00 92.38 111 ASN A O 1
ATOM 868 N N . ILE A 1 112 ? -5.832 8.091 -6.690 1.00 92.56 112 ILE A N 1
ATOM 869 C CA . ILE A 1 112 ? -5.072 7.032 -7.351 1.00 92.56 112 ILE A CA 1
ATOM 870 C C . ILE A 1 112 ? -4.677 7.508 -8.749 1.00 92.56 112 ILE A C 1
ATOM 872 O O . ILE A 1 112 ? -5.534 7.837 -9.572 1.00 92.56 112 ILE A O 1
ATOM 876 N N . ASN A 1 113 ? -3.375 7.523 -9.015 1.00 92.00 113 ASN A N 1
ATOM 877 C CA . ASN A 1 113 ? -2.819 7.794 -10.330 1.00 92.00 113 ASN A CA 1
ATOM 878 C C . ASN A 1 113 ? -1.876 6.654 -10.715 1.00 92.00 113 ASN A C 1
ATOM 880 O O . ASN A 1 113 ? -0.990 6.296 -9.939 1.00 92.00 113 ASN A O 1
ATOM 884 N N . VAL A 1 114 ? -2.084 6.083 -11.897 1.00 88.56 114 VAL A N 1
ATOM 885 C CA . VAL A 1 114 ? -1.239 5.020 -12.439 1.00 88.56 114 VAL A CA 1
ATOM 886 C C . VAL A 1 114 ? -0.869 5.396 -13.863 1.00 88.56 114 VAL A C 1
ATOM 888 O O . VAL A 1 114 ? -1.736 5.775 -14.642 1.00 88.56 114 VAL A O 1
ATOM 891 N N . ALA A 1 115 ? 0.423 5.330 -14.192 1.00 85.50 115 ALA A N 1
ATOM 892 C CA . ALA A 1 115 ? 0.938 5.697 -15.514 1.00 85.50 115 ALA A CA 1
ATOM 893 C C . ALA A 1 115 ? 0.466 7.086 -16.009 1.00 85.50 115 ALA A C 1
ATOM 895 O O . ALA A 1 115 ? 0.219 7.270 -17.193 1.00 85.50 115 ALA A O 1
ATOM 896 N N . GLN A 1 116 ? 0.384 8.066 -15.097 1.00 84.62 116 GLN A N 1
ATOM 897 C CA . GLN A 1 116 ? -0.076 9.445 -15.340 1.00 84.62 116 GLN A CA 1
ATOM 898 C C . GLN A 1 116 ? -1.588 9.605 -15.561 1.00 84.62 116 GLN A C 1
ATOM 900 O O . GLN A 1 116 ? -2.062 10.731 -15.712 1.00 84.62 116 GLN A O 1
ATOM 905 N N . GLU A 1 117 ? -2.370 8.533 -15.467 1.00 86.25 117 GLU A N 1
ATOM 906 C CA . GLU A 1 117 ? -3.825 8.569 -15.583 1.00 86.25 117 GLU A CA 1
ATOM 907 C C . GLU A 1 117 ? -4.505 8.463 -14.214 1.00 86.25 117 GLU A C 1
ATOM 909 O O . GLU A 1 117 ? -4.081 7.714 -13.332 1.00 86.25 117 GLU A O 1
ATOM 914 N N . ALA A 1 118 ? -5.586 9.224 -14.020 1.00 88.44 118 ALA A N 1
ATOM 915 C CA . ALA A 1 118 ? -6.363 9.197 -12.785 1.00 88.44 118 ALA A CA 1
ATOM 916 C C . ALA A 1 118 ? -7.359 8.028 -12.784 1.00 88.44 118 ALA A C 1
ATOM 918 O O . ALA A 1 118 ? -8.309 8.002 -13.572 1.00 88.44 118 ALA A O 1
ATOM 919 N N . TYR A 1 119 ? -7.202 7.109 -11.834 1.00 85.44 119 TYR A N 1
ATOM 920 C CA . TYR A 1 119 ? -8.059 5.936 -11.678 1.00 85.44 119 TYR A CA 1
ATOM 921 C C . TYR A 1 119 ? -9.075 6.134 -10.553 1.00 85.44 119 TYR A C 1
ATOM 923 O O . TYR A 1 119 ? -8.807 6.764 -9.531 1.00 85.44 119 TYR A O 1
ATOM 931 N N . SER A 1 120 ? -10.275 5.582 -10.739 1.00 86.00 120 SER A N 1
ATOM 932 C CA . SER A 1 120 ? -11.316 5.564 -9.709 1.00 86.00 120 SER A CA 1
ATOM 933 C C . SER A 1 120 ? -11.738 4.120 -9.444 1.00 86.00 120 SER A C 1
ATOM 935 O O . SER A 1 120 ? -12.203 3.475 -10.381 1.00 86.00 120 SER A O 1
ATOM 937 N N . PRO A 1 121 ? -11.636 3.621 -8.197 1.00 84.62 121 PRO A N 1
ATOM 938 C CA . PRO A 1 121 ? -12.050 2.259 -7.842 1.00 84.62 121 PRO A CA 1
ATOM 939 C C . PRO A 1 121 ? -13.536 1.967 -8.079 1.00 84.62 121 PRO A C 1
ATOM 941 O O . PRO A 1 121 ? -13.934 0.811 -8.132 1.00 84.62 121 PRO A O 1
ATOM 944 N N . THR A 1 122 ? -14.363 3.007 -8.195 1.00 84.81 122 THR A N 1
ATOM 945 C CA . THR A 1 122 ? -15.803 2.895 -8.458 1.00 84.81 122 THR A CA 1
ATOM 946 C C . THR A 1 122 ? -16.150 3.057 -9.939 1.00 84.81 122 THR A C 1
ATOM 948 O O . THR A 1 122 ? -17.323 3.010 -10.301 1.00 84.81 122 THR A O 1
ATOM 951 N N . ARG A 1 123 ? -15.153 3.254 -10.816 1.00 82.50 123 ARG A N 1
ATOM 952 C CA . ARG A 1 123 ? -15.330 3.236 -12.273 1.00 82.50 123 ARG A CA 1
ATOM 953 C C . ARG A 1 123 ? -14.882 1.876 -12.813 1.00 82.50 123 ARG A C 1
ATOM 955 O O . ARG A 1 123 ? -13.714 1.529 -12.700 1.00 82.50 123 ARG A O 1
ATOM 962 N N . GLY A 1 124 ? -15.800 1.132 -13.433 1.00 81.62 124 GLY A N 1
ATOM 963 C CA . GLY A 1 124 ? -15.536 -0.197 -14.001 1.00 81.62 124 GLY A CA 1
ATOM 964 C C . GLY A 1 124 ? -16.161 -1.331 -13.183 1.00 81.62 124 GLY A C 1
ATOM 965 O O . GLY A 1 124 ? -17.231 -1.157 -12.606 1.00 81.62 124 GLY A O 1
ATOM 966 N N . GLN A 1 125 ? -15.510 -2.497 -13.170 1.00 86.38 125 GLN A N 1
ATOM 967 C CA . GLN A 1 125 ? -15.931 -3.667 -12.391 1.00 86.38 125 GLN A CA 1
ATOM 968 C C . GLN A 1 125 ? -15.300 -3.622 -10.996 1.00 86.38 125 GLN A C 1
ATOM 970 O O . GLN A 1 125 ? -14.080 -3.525 -10.880 1.00 86.38 125 GLN A O 1
ATOM 975 N N . TYR A 1 126 ? -16.118 -3.696 -9.948 1.00 89.00 126 TYR A N 1
ATOM 976 C CA . TYR A 1 126 ? -15.660 -3.631 -8.561 1.00 89.00 126 TYR A CA 1
ATOM 977 C C . TYR A 1 126 ? -16.519 -4.502 -7.638 1.00 89.00 126 TYR A C 1
ATOM 979 O O . TYR A 1 126 ? -17.707 -4.710 -7.879 1.00 89.00 126 TYR A O 1
ATOM 987 N N . TRP A 1 127 ? -15.918 -4.976 -6.544 1.00 86.75 127 TRP A N 1
ATOM 988 C CA . TRP A 1 127 ? -16.569 -5.788 -5.512 1.00 86.75 127 TRP A CA 1
ATOM 989 C C . TRP A 1 127 ? -16.181 -5.260 -4.135 1.00 86.75 127 TRP A C 1
ATOM 991 O O . TRP A 1 127 ? -15.007 -5.016 -3.881 1.00 86.75 127 TRP A O 1
ATOM 1001 N N . GLY A 1 128 ? -17.158 -5.062 -3.249 1.00 85.31 128 GLY A N 1
ATOM 1002 C CA . GLY A 1 128 ? -16.893 -4.585 -1.884 1.00 85.31 128 GLY A CA 1
ATOM 1003 C C . GLY A 1 128 ? -16.370 -3.144 -1.787 1.00 85.31 128 GLY A C 1
ATOM 1004 O O . GLY A 1 128 ? -15.939 -2.727 -0.716 1.00 85.31 128 GLY A O 1
ATOM 1005 N N . VAL A 1 129 ? -16.423 -2.368 -2.875 1.00 88.81 129 VAL A N 1
ATOM 1006 C CA . VAL A 1 129 ? -16.018 -0.955 -2.905 1.00 88.81 129 VAL A CA 1
ATOM 1007 C C . VAL A 1 129 ? -17.241 -0.068 -2.686 1.00 88.81 129 VAL A C 1
ATOM 1009 O O . VAL A 1 129 ? -18.275 -0.253 -3.325 1.00 88.81 129 VAL A O 1
ATOM 1012 N N . GLN A 1 130 ? -17.112 0.923 -1.805 1.00 86.38 130 GLN A N 1
ATOM 1013 C CA . GLN A 1 130 ? -18.132 1.944 -1.567 1.00 86.38 130 GLN A CA 1
ATOM 1014 C C . GLN A 1 130 ? -17.525 3.342 -1.751 1.00 86.38 130 GLN A C 1
ATOM 1016 O O . GLN A 1 130 ? -16.359 3.542 -1.401 1.00 86.38 130 GLN A O 1
ATOM 1021 N N . PRO A 1 131 ? -18.272 4.314 -2.303 1.00 86.62 131 PRO A N 1
ATOM 1022 C CA . PRO A 1 131 ? -17.809 5.691 -2.361 1.00 86.62 131 PRO A CA 1
ATOM 1023 C C . PRO A 1 131 ? -17.731 6.297 -0.955 1.00 86.62 131 PRO A C 1
ATOM 1025 O O . PRO A 1 131 ? -18.596 6.068 -0.110 1.00 86.62 131 PRO A O 1
ATOM 1028 N N . GLY A 1 132 ? -16.709 7.126 -0.739 1.00 84.75 132 GLY A N 1
ATOM 1029 C CA . GLY A 1 132 ? -16.452 7.777 0.541 1.00 84.75 132 GLY A CA 1
ATOM 1030 C C . GLY A 1 132 ? -15.660 6.909 1.521 1.00 84.75 132 GLY A C 1
ATOM 1031 O O . GLY A 1 132 ? -15.614 5.686 1.428 1.00 84.75 132 GLY A O 1
ATOM 1032 N N . CYS A 1 133 ? -15.019 7.577 2.476 1.00 83.50 133 CYS A N 1
ATOM 1033 C CA . CYS A 1 133 ? -14.313 6.942 3.581 1.00 83.50 133 CYS A CA 1
ATOM 1034 C C . CYS A 1 133 ? -15.040 7.312 4.872 1.00 83.50 133 CYS A C 1
ATOM 1036 O O . CYS A 1 133 ? -14.865 8.405 5.407 1.00 83.50 133 CYS A O 1
ATOM 1038 N N . SER A 1 134 ? -15.925 6.431 5.331 1.00 76.00 134 SER A N 1
ATOM 1039 C CA . SER A 1 134 ? -16.536 6.558 6.652 1.00 76.00 134 SER A CA 1
ATOM 1040 C C . SER A 1 134 ? -15.638 5.877 7.675 1.00 76.00 134 SER A C 1
ATOM 1042 O O . SER A 1 134 ? -15.274 4.719 7.462 1.00 76.00 134 SER A O 1
ATOM 1044 N N . ASN A 1 135 ? -15.366 6.540 8.801 1.00 68.62 135 ASN A N 1
ATOM 1045 C CA . ASN A 1 135 ? -14.744 5.910 9.966 1.00 68.62 135 ASN A CA 1
ATOM 1046 C C . ASN A 1 135 ? -15.717 4.882 10.557 1.00 68.62 135 ASN A C 1
ATOM 1048 O O . ASN A 1 135 ? -16.463 5.166 11.492 1.00 68.62 135 ASN A O 1
ATOM 1052 N N . LYS A 1 136 ? -15.761 3.694 9.956 1.00 67.75 136 LYS A N 1
ATOM 1053 C CA . LYS A 1 136 ? -16.472 2.547 10.506 1.00 67.75 136 LYS A CA 1
ATOM 1054 C C . LYS A 1 136 ? -15.562 1.928 11.559 1.00 67.75 136 LYS A C 1
ATOM 1056 O O . LYS A 1 136 ? -14.415 1.620 11.232 1.00 67.75 136 LYS A O 1
ATOM 1061 N N . PRO A 1 137 ? -16.029 1.763 12.806 1.00 65.88 137 PRO A N 1
ATOM 1062 C CA . PRO A 1 137 ? -15.237 1.070 13.802 1.00 65.88 137 PRO A CA 1
ATOM 1063 C C . PRO A 1 137 ? -14.977 -0.353 13.308 1.00 65.88 137 PRO A C 1
ATOM 1065 O O . PRO A 1 137 ? -15.899 -1.052 12.878 1.00 65.88 137 PRO A O 1
ATOM 1068 N N . LEU A 1 138 ? -13.717 -0.772 13.358 1.00 69.50 138 LEU A N 1
ATOM 1069 C CA . LEU A 1 138 ? -13.365 -2.172 13.179 1.00 69.50 138 LEU A CA 1
ATOM 1070 C C . LEU A 1 138 ? -13.886 -2.925 14.403 1.00 69.50 138 LEU A C 1
ATOM 1072 O O . LEU A 1 138 ? -13.468 -2.665 15.528 1.00 69.50 138 LEU A O 1
ATOM 1076 N N . THR A 1 139 ? -14.865 -3.798 14.182 1.00 72.62 139 THR A N 1
ATOM 1077 C CA . THR A 1 139 ? -15.562 -4.550 15.243 1.00 72.62 139 THR A CA 1
ATOM 1078 C C . THR A 1 139 ? -15.097 -5.998 15.344 1.00 72.62 139 THR A C 1
ATOM 1080 O O . THR A 1 139 ? -15.489 -6.705 16.268 1.00 72.62 139 THR A O 1
ATOM 1083 N N . ILE A 1 140 ? -14.265 -6.437 14.399 1.00 75.75 140 ILE A N 1
ATOM 1084 C CA . ILE A 1 140 ? -13.724 -7.789 14.309 1.00 75.75 140 ILE A CA 1
ATOM 1085 C C . ILE A 1 140 ? -12.222 -7.659 14.070 1.00 75.75 140 ILE A C 1
ATOM 1087 O O . ILE A 1 140 ? -11.789 -6.839 13.262 1.00 75.75 140 ILE A O 1
ATOM 1091 N N . VAL A 1 141 ? -11.445 -8.471 14.776 1.00 73.31 141 VAL A N 1
ATOM 1092 C CA . VAL A 1 141 ? -10.002 -8.626 14.590 1.00 73.31 141 VAL A CA 1
ATOM 1093 C C . VAL A 1 141 ? -9.691 -10.120 14.559 1.00 73.31 141 VAL A C 1
ATOM 1095 O O . VAL A 1 141 ? -10.263 -10.888 15.335 1.00 73.31 141 VAL A O 1
ATOM 1098 N N . GLY A 1 142 ? -8.829 -10.539 13.636 1.00 73.50 142 GLY A N 1
ATOM 1099 C CA . GLY A 1 142 ? -8.320 -11.907 13.569 1.00 73.50 142 GLY A CA 1
ATOM 1100 C C . GLY A 1 142 ? -6.894 -11.970 14.099 1.00 73.50 142 GLY A C 1
ATOM 1101 O O . GLY A 1 142 ? -6.136 -11.026 13.916 1.00 73.50 142 GLY A O 1
ATOM 1102 N N . PHE A 1 143 ? -6.517 -13.080 14.731 1.00 71.56 143 PHE A N 1
ATOM 1103 C CA . PHE A 1 143 ? -5.194 -13.271 15.324 1.00 71.56 143 PHE A CA 1
ATOM 1104 C C . PHE A 1 143 ? -4.545 -14.573 14.797 1.00 71.56 143 PHE A C 1
ATOM 1106 O O . PHE A 1 143 ? -5.123 -15.643 14.979 1.00 71.56 143 PHE A O 1
ATOM 1113 N N . SER A 1 144 ? -3.366 -14.526 14.156 1.00 61.22 144 SER A N 1
ATOM 1114 C CA . SER A 1 144 ? -2.596 -15.715 13.732 1.00 61.22 144 SER A CA 1
ATOM 1115 C C . SER A 1 144 ? -1.083 -15.619 14.025 1.00 61.22 144 SER A C 1
ATOM 1117 O O . SER A 1 144 ? -0.340 -14.962 13.296 1.00 61.22 144 SER A O 1
ATOM 1119 N N . GLY A 1 145 ? -0.578 -16.298 15.058 1.00 61.38 145 GLY A N 1
ATOM 1120 C CA . GLY A 1 145 ? 0.846 -16.340 15.439 1.00 61.38 145 GLY A CA 1
ATOM 1121 C C . GLY A 1 145 ? 1.077 -15.891 16.883 1.00 61.38 145 GLY A C 1
ATOM 1122 O O . GLY A 1 145 ? 0.458 -16.474 17.755 1.00 61.38 145 GLY A O 1
ATOM 1123 N N . ASP A 1 146 ? 1.886 -14.835 17.105 1.00 64.50 146 ASP A N 1
ATOM 1124 C CA . ASP A 1 146 ? 2.171 -14.177 18.406 1.00 64.50 146 ASP A CA 1
ATOM 1125 C C . ASP A 1 146 ? 2.059 -12.638 18.289 1.00 64.50 146 ASP A C 1
ATOM 1127 O O . ASP A 1 146 ? 2.998 -11.954 17.892 1.00 64.50 146 ASP A O 1
ATOM 1131 N N . GLY A 1 147 ? 0.906 -12.041 18.565 1.00 62.31 147 GLY A N 1
ATOM 1132 C CA . GLY A 1 147 ? 0.717 -10.587 18.497 1.00 62.31 147 GLY A CA 1
ATOM 1133 C C . GLY A 1 147 ? -0.585 -10.179 19.160 1.00 62.31 147 GLY A C 1
ATOM 1134 O O . GLY A 1 147 ? -1.327 -11.042 19.582 1.00 62.31 147 GLY A O 1
ATOM 1135 N N . TYR A 1 148 ? -0.842 -8.890 19.317 1.00 68.19 148 TYR A N 1
ATOM 1136 C CA . TYR A 1 148 ? -1.915 -8.414 20.190 1.00 68.19 148 TYR A CA 1
ATOM 1137 C C . TYR A 1 148 ? -2.534 -7.128 19.647 1.00 68.19 148 TYR A C 1
ATOM 1139 O O . TYR A 1 148 ? -1.970 -6.492 18.753 1.00 68.19 148 TYR A O 1
ATOM 1147 N N . LEU A 1 149 ? -3.692 -6.746 20.192 1.00 71.81 149 LEU A N 1
ATOM 1148 C CA . LEU A 1 149 ? -4.337 -5.469 19.909 1.00 71.81 149 LEU A CA 1
ATOM 1149 C C . LEU A 1 149 ? -4.310 -4.594 21.163 1.00 71.81 149 LEU A C 1
ATOM 1151 O O . LEU A 1 149 ? -5.051 -4.810 22.120 1.00 71.81 149 LEU A O 1
ATOM 1155 N N . GLU A 1 150 ? -3.468 -3.570 21.142 1.00 68.94 150 GLU A N 1
ATOM 1156 C CA . GLU A 1 150 ? -3.472 -2.551 22.184 1.00 68.94 150 GLU A CA 1
ATOM 1157 C C . GLU A 1 150 ? -4.536 -1.495 21.878 1.00 68.94 150 GLU A C 1
ATOM 1159 O O . GLU A 1 150 ? -4.578 -0.920 20.789 1.00 68.94 150 GLU A O 1
ATOM 1164 N N . LEU A 1 151 ? -5.418 -1.261 22.846 1.00 72.75 151 LEU A N 1
ATOM 1165 C CA . LEU A 1 151 ? -6.479 -0.263 22.774 1.00 72.75 151 LEU A CA 1
ATOM 1166 C C . LEU A 1 151 ? -6.239 0.811 23.829 1.00 72.75 151 LEU A C 1
ATOM 1168 O O . LEU A 1 151 ? -5.586 0.567 24.843 1.00 72.75 151 LEU A O 1
ATOM 1172 N N . GLN A 1 152 ? -6.804 2.000 23.608 1.00 70.88 152 GLN A N 1
ATOM 1173 C CA . GLN A 1 152 ? -6.764 3.038 24.631 1.00 70.88 152 GLN A CA 1
ATOM 1174 C C . GLN A 1 152 ? -7.441 2.562 25.921 1.00 70.88 152 GLN A C 1
ATOM 1176 O O . GLN A 1 152 ? -8.544 2.005 25.916 1.00 70.88 152 GLN A O 1
ATOM 1181 N N . SER A 1 153 ? -6.764 2.832 27.031 1.00 68.69 153 SER A N 1
ATOM 1182 C CA . SER A 1 153 ? -7.173 2.457 28.374 1.00 68.69 153 SER A CA 1
ATOM 1183 C C . SER A 1 153 ? -8.486 3.121 28.794 1.00 68.69 153 SER A C 1
ATOM 1185 O O . SER A 1 153 ? -8.738 4.289 28.505 1.00 68.69 153 SER A O 1
ATOM 1187 N N . HIS A 1 154 ? -9.336 2.376 29.507 1.00 71.69 154 HIS A N 1
ATOM 1188 C CA . HIS A 1 154 ? -10.587 2.892 30.060 1.00 71.69 154 HIS A CA 1
ATOM 1189 C C . HIS A 1 154 ? -10.755 2.461 31.516 1.00 71.69 154 HIS A C 1
ATOM 1191 O O . HIS A 1 154 ? -10.840 1.269 31.817 1.00 71.69 154 HIS A O 1
ATOM 1197 N N . THR A 1 155 ? -10.886 3.440 32.415 1.00 74.25 155 THR A N 1
ATOM 1198 C CA . THR A 1 155 ? -11.086 3.171 33.841 1.00 74.25 155 THR A CA 1
ATOM 1199 C C . THR A 1 155 ? -12.443 2.515 34.096 1.00 74.25 155 THR A C 1
ATOM 1201 O O . THR A 1 155 ? -13.497 3.111 33.849 1.00 74.25 155 THR A O 1
ATOM 1204 N N . LEU A 1 156 ? -12.428 1.306 34.664 1.00 73.12 156 LEU A N 1
ATOM 1205 C CA . LEU A 1 156 ? -13.638 0.605 35.091 1.00 73.12 156 LEU A CA 1
ATOM 1206 C C . LEU A 1 156 ? -14.288 1.332 36.278 1.00 73.12 156 LEU A C 1
ATOM 1208 O O . LEU A 1 156 ? -13.746 1.402 37.381 1.00 73.12 156 LEU A O 1
ATOM 1212 N N . LYS A 1 157 ? -15.484 1.881 36.053 1.00 81.75 157 LYS A N 1
ATOM 1213 C CA . LYS A 1 157 ? -16.322 2.465 37.112 1.00 81.75 157 LYS A CA 1
ATOM 1214 C C . LYS A 1 157 ? -16.942 1.353 37.969 1.00 81.75 157 LYS A C 1
ATOM 1216 O O . LYS A 1 157 ? -17.111 0.231 37.506 1.00 81.75 157 LYS A O 1
ATOM 1221 N N . LYS A 1 158 ? -17.406 1.693 39.183 1.00 82.06 158 LYS A N 1
ATOM 1222 C CA . LYS A 1 158 ? -18.111 0.757 40.096 1.00 82.06 158 LYS A CA 1
ATOM 1223 C C . LYS A 1 158 ? -19.286 -0.000 39.450 1.00 82.06 158 LYS A C 1
ATOM 1225 O O . LYS A 1 158 ? -19.634 -1.076 39.914 1.00 82.06 158 LYS A O 1
ATOM 1230 N N . LYS A 1 159 ? -19.912 0.569 38.416 1.00 84.12 159 LYS A N 1
ATOM 1231 C CA . LYS A 1 159 ? -20.947 -0.072 37.591 1.00 84.12 159 LYS A CA 1
ATOM 1232 C C . LYS A 1 159 ? -20.491 -0.080 36.133 1.00 84.12 159 LYS A C 1
ATOM 1234 O O . LYS A 1 159 ? -20.931 0.756 35.348 1.00 84.12 159 LYS A O 1
ATOM 1239 N N . ALA A 1 160 ? -19.557 -0.964 35.807 1.00 80.19 160 ALA A N 1
ATOM 1240 C CA . ALA A 1 160 ? -19.085 -1.180 34.447 1.00 80.19 160 ALA A CA 1
ATOM 1241 C C . ALA A 1 160 ? -19.419 -2.604 33.999 1.00 80.19 160 ALA A C 1
ATOM 1243 O O . ALA A 1 160 ? -19.429 -3.539 34.798 1.00 80.19 160 ALA A O 1
ATOM 1244 N N . SER A 1 161 ? -19.686 -2.754 32.709 1.00 82.25 161 SER A N 1
ATOM 1245 C CA . SER A 1 161 ? -19.883 -4.043 32.057 1.00 82.25 161 SER A CA 1
ATOM 1246 C C . SER A 1 161 ? -19.132 -4.004 30.737 1.00 82.25 161 SER A C 1
ATOM 1248 O O . SER A 1 161 ? -19.140 -2.980 30.055 1.00 82.25 161 SER A O 1
ATOM 1250 N N . PHE A 1 162 ? -18.473 -5.103 30.393 1.00 81.62 162 PHE A N 1
ATOM 1251 C CA . PHE A 1 162 ? -17.820 -5.280 29.105 1.00 81.62 162 PHE A CA 1
ATOM 1252 C C . PHE A 1 162 ? -18.121 -6.689 28.595 1.00 81.62 162 PHE A C 1
ATOM 1254 O O . PHE A 1 162 ? -18.436 -7.586 29.377 1.00 81.62 162 PHE A O 1
ATOM 1261 N N . GLY A 1 163 ? -18.041 -6.871 27.284 1.00 84.94 163 GLY A N 1
ATOM 1262 C CA . GLY A 1 163 ? -18.236 -8.161 26.644 1.00 84.94 163 GLY A CA 1
ATOM 1263 C C . GLY A 1 163 ? -17.693 -8.129 25.225 1.00 84.94 163 GLY A C 1
ATOM 1264 O O . GLY A 1 163 ? -17.687 -7.082 24.580 1.00 84.94 163 GLY A O 1
ATOM 1265 N N . PHE A 1 164 ? -17.224 -9.278 24.758 1.00 85.69 164 PHE A N 1
ATOM 1266 C CA . PHE A 1 164 ? -16.787 -9.501 23.387 1.00 85.69 164 PHE A CA 1
ATOM 1267 C C . PHE A 1 164 ? -17.117 -10.941 22.993 1.00 85.69 164 PHE A C 1
ATOM 1269 O O . PHE A 1 164 ? -17.321 -11.803 23.849 1.00 85.69 164 PHE A O 1
ATOM 1276 N N . MET A 1 165 ? -17.194 -11.192 21.691 1.00 88.31 165 MET A N 1
ATOM 1277 C CA . MET A 1 165 ? -17.343 -12.535 21.138 1.00 88.31 165 MET A CA 1
ATOM 1278 C C . MET A 1 165 ? -15.984 -12.990 20.615 1.00 88.31 165 MET A C 1
ATOM 1280 O O . MET A 1 165 ? -15.249 -12.186 20.043 1.00 88.31 165 MET A O 1
ATOM 1284 N N . PHE A 1 166 ? -15.653 -14.263 20.804 1.00 88.00 166 PHE A N 1
ATOM 1285 C CA . PHE A 1 166 ? -14.418 -14.849 20.295 1.00 88.00 166 PHE A CA 1
ATOM 1286 C C . PHE A 1 166 ? -14.675 -16.256 19.756 1.00 88.00 166 PHE A C 1
ATOM 1288 O O . PHE A 1 166 ? -15.614 -16.933 20.170 1.00 88.00 166 PHE A O 1
ATOM 1295 N N . ALA A 1 167 ? -13.820 -16.685 18.834 1.00 87.75 167 ALA A N 1
ATOM 1296 C CA . ALA A 1 167 ? -13.743 -18.053 18.347 1.00 87.75 167 ALA A CA 1
ATOM 1297 C C . ALA A 1 167 ? -12.259 -18.417 18.227 1.00 87.75 167 ALA A C 1
ATOM 1299 O O . ALA A 1 167 ? -11.483 -17.648 17.662 1.00 87.75 167 ALA A O 1
ATOM 1300 N N . THR A 1 168 ? -11.857 -19.556 18.789 1.00 85.25 168 THR A N 1
ATOM 1301 C CA . THR A 1 168 ? -10.465 -20.021 18.770 1.00 85.25 168 THR A CA 1
ATOM 1302 C C . THR A 1 168 ? -10.408 -21.541 18.656 1.00 85.25 168 THR A C 1
ATOM 1304 O O . THR A 1 168 ? -11.315 -22.237 19.109 1.00 85.25 168 THR A O 1
ATOM 1307 N N . HIS A 1 169 ? -9.337 -22.041 18.042 1.00 85.81 169 HIS A N 1
ATOM 1308 C CA . HIS A 1 169 ? -8.977 -23.462 18.040 1.00 85.81 169 HIS A CA 1
ATOM 1309 C C . HIS A 1 169 ? -7.938 -23.808 19.120 1.00 85.81 169 HIS A C 1
ATOM 1311 O O . HIS A 1 169 ? -7.614 -24.979 19.286 1.00 85.81 169 HIS A O 1
ATOM 1317 N N . GLN A 1 170 ? -7.383 -22.809 19.814 1.00 84.31 170 GLN A N 1
ATOM 1318 C CA . GLN A 1 170 ? -6.416 -23.018 20.892 1.00 84.31 170 GLN A CA 1
ATOM 1319 C C . GLN A 1 170 ? -7.143 -23.382 22.191 1.00 84.31 170 GLN A C 1
ATOM 1321 O O . GLN A 1 170 ? -8.129 -22.730 22.535 1.00 84.31 170 GLN A O 1
ATOM 1326 N N . GLU A 1 171 ? -6.645 -24.398 22.903 1.00 87.00 171 GLU A N 1
ATOM 1327 C CA . GLU A 1 171 ? -7.161 -24.789 24.226 1.00 87.00 171 GLU A CA 1
ATOM 1328 C C . GLU A 1 171 ? -6.890 -23.695 25.269 1.00 87.00 171 GLU A C 1
ATOM 1330 O O . GLU A 1 171 ? -7.796 -23.307 26.005 1.00 87.00 171 GLU A O 1
ATOM 1335 N N . ASP A 1 172 ? -5.679 -23.132 25.250 1.00 85.31 172 ASP A N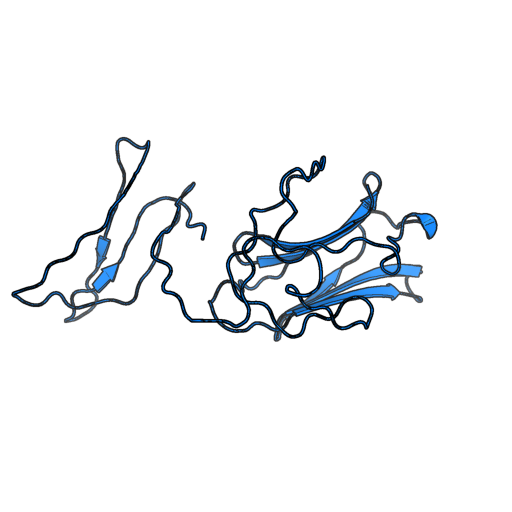 1
ATOM 1336 C CA . ASP A 1 172 ? -5.257 -22.033 26.114 1.00 85.31 172 ASP A CA 1
ATOM 1337 C C . ASP A 1 172 ? -5.031 -20.758 25.293 1.00 85.31 172 ASP A C 1
ATOM 1339 O O . ASP A 1 172 ? -4.206 -20.729 24.377 1.00 85.31 172 ASP A O 1
ATOM 1343 N N . ALA A 1 173 ? -5.739 -19.678 25.634 1.00 81.31 173 ALA A N 1
ATOM 1344 C CA . ALA A 1 173 ? -5.563 -18.370 25.008 1.00 81.31 173 ALA A CA 1
ATOM 1345 C C . ALA A 1 173 ? -5.810 -17.236 26.010 1.00 81.31 173 ALA A C 1
ATOM 1347 O O . ALA A 1 173 ? -6.825 -17.204 26.708 1.00 81.31 173 ALA A O 1
ATOM 1348 N N . LEU A 1 174 ? -4.907 -16.252 26.044 1.00 82.62 174 LEU A N 1
ATOM 1349 C CA . LEU A 1 174 ? -5.185 -14.977 26.700 1.00 82.62 174 LEU A CA 1
ATOM 1350 C C . LEU A 1 174 ? -6.164 -14.203 25.812 1.00 82.62 174 LEU A C 1
ATOM 1352 O O . LEU A 1 174 ? -5.910 -14.055 24.622 1.00 82.62 174 LEU A O 1
ATOM 1356 N N . LEU A 1 175 ? -7.296 -13.759 26.360 1.00 83.69 175 LEU A N 1
ATOM 1357 C CA . LEU A 1 175 ? -8.307 -13.014 25.597 1.00 83.69 175 LEU A CA 1
ATOM 1358 C C . LEU A 1 175 ? -8.277 -11.510 25.891 1.00 83.69 175 LEU A C 1
ATOM 1360 O O . LEU A 1 175 ? -8.617 -10.703 25.034 1.00 83.69 175 LEU A O 1
ATOM 1364 N N . MET A 1 176 ? -7.904 -11.133 27.114 1.00 79.94 176 MET A N 1
ATOM 1365 C CA . MET A 1 176 ? -7.856 -9.747 27.565 1.00 79.94 176 MET A CA 1
ATOM 1366 C C . MET A 1 176 ? -6.879 -9.616 28.735 1.00 79.94 176 MET A C 1
ATOM 1368 O O . MET A 1 176 ? -6.822 -10.496 29.594 1.00 79.94 176 MET A O 1
ATOM 1372 N N . LEU A 1 177 ? -6.158 -8.498 28.804 1.00 79.50 177 LEU A N 1
ATOM 1373 C CA . LEU A 1 177 ? -5.223 -8.182 29.881 1.00 79.50 177 LEU A CA 1
ATOM 1374 C C . LEU A 1 177 ? -5.343 -6.711 30.281 1.00 79.50 177 LEU A C 1
ATOM 1376 O O . LEU A 1 177 ? -4.855 -5.826 29.600 1.00 79.50 177 LEU A O 1
ATOM 1380 N N . SER A 1 178 ? -5.933 -6.417 31.429 1.00 74.25 178 SER A N 1
ATOM 1381 C CA . SER A 1 178 ? -5.943 -5.047 31.948 1.00 74.25 178 SER A CA 1
ATOM 1382 C C . SER A 1 178 ? -4.669 -4.786 32.763 1.00 74.25 178 SER A C 1
ATOM 1384 O O . SER A 1 178 ? -4.427 -5.491 33.741 1.00 74.25 178 SER A O 1
ATOM 1386 N N . THR A 1 179 ? -3.853 -3.800 32.378 1.00 70.62 179 THR A N 1
ATOM 1387 C CA . THR A 1 179 ? -2.674 -3.364 33.150 1.00 70.62 179 THR A CA 1
ATOM 1388 C C . THR A 1 179 ? -2.996 -2.096 33.951 1.00 70.62 179 THR A C 1
ATOM 1390 O O . THR A 1 179 ? -3.974 -1.405 33.685 1.00 70.62 179 THR A O 1
ATOM 1393 N N . LEU A 1 180 ? -2.231 -1.787 34.997 1.00 61.78 180 LEU A N 1
ATOM 1394 C CA . LEU A 1 180 ? -2.362 -0.539 35.756 1.00 61.78 180 LEU A CA 1
ATOM 1395 C C . LEU A 1 180 ? -0.988 0.118 35.838 1.00 61.78 180 LEU A C 1
ATOM 1397 O O . LEU A 1 180 ? -0.121 -0.381 36.546 1.00 61.78 180 LEU A O 1
ATOM 1401 N N . GLU A 1 181 ? -0.815 1.262 35.184 1.00 47.44 181 GLU A N 1
ATOM 1402 C CA . GLU A 1 181 ? 0.274 2.191 35.494 1.00 47.44 181 GLU A CA 1
ATOM 1403 C C . GLU A 1 181 ? -0.341 3.499 35.999 1.00 47.44 181 GLU A C 1
ATOM 1405 O O . GLU A 1 181 ? -0.807 4.322 35.221 1.00 47.44 181 GLU A O 1
ATOM 1410 N N . GLY A 1 182 ? -0.385 3.660 37.328 1.00 42.88 182 GLY A N 1
ATOM 1411 C CA . GLY A 1 182 ? -0.787 4.899 38.008 1.00 42.88 182 GLY A CA 1
ATOM 1412 C C . GLY A 1 182 ? -2.287 5.233 37.958 1.00 42.88 182 GLY A C 1
ATOM 1413 O O . GLY A 1 182 ? -2.816 5.600 36.922 1.00 42.88 182 GLY A O 1
ATOM 1414 N N . PHE A 1 183 ? -2.972 5.158 39.109 1.00 38.06 183 PHE A N 1
ATOM 1415 C CA . PHE A 1 183 ? -4.314 5.718 39.410 1.00 38.06 183 PHE A CA 1
ATOM 1416 C C . PHE A 1 183 ? -5.451 5.597 38.357 1.00 38.06 183 PHE A C 1
ATOM 1418 O O . PHE A 1 183 ? -6.483 6.256 38.487 1.00 38.06 183 PHE A O 1
ATOM 1425 N N . GLY A 1 184 ? -5.337 4.708 37.371 1.00 37.75 184 GLY A N 1
ATOM 1426 C CA . GLY A 1 184 ? -6.353 4.437 36.359 1.00 37.75 184 GLY A CA 1
ATOM 1427 C C . GLY A 1 184 ? -6.281 2.983 35.910 1.00 37.75 184 GLY A C 1
ATOM 1428 O O . GLY A 1 184 ? -5.204 2.456 35.650 1.00 37.75 184 GLY A O 1
ATOM 1429 N N . VAL A 1 185 ? -7.433 2.312 35.863 1.00 36.88 185 VAL A N 1
ATOM 1430 C CA . VAL A 1 185 ? -7.538 0.940 35.348 1.00 36.88 185 VAL A CA 1
ATOM 1431 C C . VAL A 1 185 ? -7.359 1.005 33.832 1.00 36.88 185 VAL A C 1
ATOM 1433 O O . VAL A 1 185 ? -8.150 1.672 33.170 1.00 36.88 185 VAL A O 1
ATOM 1436 N N . SER A 1 186 ? -6.326 0.359 33.281 1.00 39.47 186 SER A N 1
ATOM 1437 C CA . SER A 1 186 ? -6.076 0.326 31.838 1.00 39.47 186 SER A CA 1
ATOM 1438 C C . SER A 1 186 ? -6.508 -1.002 31.242 1.00 39.47 186 SER A C 1
ATOM 1440 O O . SER A 1 186 ? -6.052 -2.054 31.665 1.00 39.47 186 SER A O 1
ATOM 1442 N N . LEU A 1 187 ? -7.426 -0.976 30.278 1.00 36.72 187 LEU A N 1
ATOM 1443 C CA . LEU A 1 187 ? -7.905 -2.167 29.583 1.00 36.72 187 LEU A CA 1
ATOM 1444 C C . LEU A 1 187 ? -7.006 -2.402 28.359 1.00 36.72 187 LEU A C 1
ATOM 1446 O O . LEU A 1 187 ? -7.115 -1.660 27.389 1.00 36.72 187 LEU A O 1
ATOM 1450 N N . CYS A 1 188 ? -6.132 -3.408 28.396 1.00 36.19 188 CYS A N 1
ATOM 1451 C CA . CYS A 1 188 ? -5.403 -3.874 27.218 1.00 36.19 188 CYS A CA 1
ATOM 1452 C C . CYS A 1 188 ? -6.059 -5.182 26.737 1.00 36.19 188 CYS A C 1
ATOM 1454 O O . CYS A 1 188 ? -6.533 -6.001 27.529 1.00 36.19 188 CYS A O 1
ATOM 1456 N N . VAL A 1 189 ? -6.173 -5.387 25.429 1.00 38.66 189 VAL A N 1
ATOM 1457 C CA . VAL A 1 189 ? -6.673 -6.656 24.882 1.00 38.66 189 VAL A CA 1
ATOM 1458 C C . VAL A 1 189 ? -5.467 -7.415 24.356 1.00 38.66 189 VAL A C 1
ATOM 1460 O O . VAL A 1 189 ? -5.200 -7.480 23.159 1.00 38.66 189 VAL A O 1
ATOM 1463 N N . THR A 1 190 ? -4.683 -7.971 25.276 1.00 35.03 190 THR A N 1
ATOM 1464 C CA . THR A 1 190 ? -3.624 -8.893 24.884 1.00 35.03 190 THR A CA 1
ATOM 1465 C C . THR A 1 190 ? -4.264 -10.236 24.597 1.00 35.03 190 THR A C 1
ATOM 1467 O O . THR A 1 190 ? -4.683 -10.937 25.510 1.00 35.03 190 THR A O 1
ATOM 1470 N N . THR A 1 191 ? -4.339 -10.600 23.327 1.00 37.59 191 THR A N 1
ATOM 1471 C CA . THR A 1 191 ? -4.294 -12.008 22.948 1.00 37.59 191 THR A CA 1
ATOM 1472 C C . THR A 1 191 ? -2.883 -12.296 22.479 1.00 37.59 191 THR A C 1
ATOM 1474 O O . THR A 1 191 ? -2.197 -11.386 22.036 1.00 37.59 191 THR A O 1
ATOM 1477 N N . SER A 1 192 ? -2.373 -13.504 22.689 1.00 30.20 192 SER A N 1
ATOM 1478 C CA . SER A 1 192 ? -1.045 -13.872 22.196 1.00 30.20 192 SER A CA 1
ATOM 1479 C C . SER A 1 192 ? -1.225 -14.545 20.848 1.00 30.20 192 SER A C 1
ATOM 1481 O O . SER A 1 192 ? -1.222 -15.767 20.809 1.00 30.20 192 SER A O 1
ATOM 1483 N N . SER A 1 193 ? -1.482 -13.771 19.779 1.00 38.59 193 SER A N 1
ATOM 1484 C CA . SER A 1 193 ? -1.382 -14.222 18.380 1.00 38.59 193 SER A CA 1
ATOM 1485 C C . SER A 1 193 ? -1.626 -13.136 17.299 1.00 38.59 193 SER A C 1
ATOM 1487 O O . SER A 1 193 ? -2.466 -12.288 17.496 1.00 38.59 193 SER A O 1
ATOM 1489 N N . ARG A 1 194 ? -0.871 -13.046 16.179 1.00 34.97 194 ARG A N 1
ATOM 1490 C CA . ARG A 1 194 ? -0.735 -11.802 15.345 1.00 34.97 194 ARG A CA 1
ATOM 1491 C C . ARG A 1 194 ? -2.040 -11.214 14.799 1.00 34.97 194 ARG A C 1
ATOM 1493 O O . ARG A 1 194 ? -2.711 -11.880 14.027 1.00 34.97 194 ARG A O 1
ATOM 1500 N N . ALA A 1 195 ? -2.312 -9.933 15.040 1.00 32.44 195 ALA A N 1
ATOM 1501 C CA . ALA A 1 195 ? -3.488 -9.260 14.491 1.00 32.44 195 ALA A CA 1
ATOM 1502 C C . ALA A 1 195 ? -3.423 -9.080 12.957 1.00 32.44 195 ALA A C 1
ATOM 1504 O O . ALA A 1 195 ? -2.475 -8.488 12.438 1.00 32.44 195 ALA A O 1
ATOM 1505 N N . TYR A 1 196 ? -4.460 -9.530 12.254 1.00 42.62 196 TYR A N 1
ATOM 1506 C CA . TYR A 1 196 ? -4.787 -9.140 10.885 1.00 42.62 196 TYR A CA 1
ATOM 1507 C C . TYR A 1 196 ? -6.169 -8.478 10.908 1.00 42.62 196 TYR A C 1
ATOM 1509 O O . TYR A 1 196 ? -7.101 -8.985 11.542 1.00 42.62 196 TYR A O 1
ATOM 1517 N N . ILE A 1 197 ? -6.259 -7.317 10.257 1.00 37.50 197 ILE A N 1
ATOM 1518 C CA . ILE A 1 197 ? -7.520 -6.664 9.894 1.00 37.50 197 ILE A CA 1
ATOM 1519 C C . ILE A 1 197 ? -7.816 -7.088 8.466 1.00 37.50 197 ILE A C 1
ATOM 1521 O O . ILE A 1 197 ? -6.931 -6.855 7.609 1.00 37.50 197 ILE A O 1
#

InterPro domains:
  IPR001791 Laminin G domain [PF02210] (2-116)
  IPR001791 Laminin G domain [PS50025] (1-133)
  IPR001791 Laminin G domain [cd00110] (1-114)
  IPR013320 Concanavalin A-like lectin/glucanase domain superfamily [SSF49899] (2-133)

pLDDT: mean 81.97, std 16.06, range [30.2, 98.19]